Protein AF-A0A812BD93-F1 (afdb_monomer)

Structure (mmCIF, N/CA/C/O backbone):
data_AF-A0A812BD93-F1
#
_entry.id   AF-A0A812BD93-F1
#
loop_
_atom_site.group_PDB
_atom_site.id
_atom_site.type_symbol
_atom_site.label_atom_id
_atom_site.label_alt_id
_atom_site.label_comp_id
_atom_site.label_asym_id
_atom_site.label_entity_id
_atom_site.label_seq_id
_atom_site.pdbx_PDB_ins_code
_atom_site.Cartn_x
_atom_site.Cartn_y
_atom_site.Cartn_z
_atom_site.occupancy
_atom_site.B_iso_or_equiv
_atom_site.auth_seq_id
_atom_site.auth_comp_id
_atom_site.auth_asym_id
_atom_site.auth_atom_id
_atom_site.pdbx_PDB_model_num
ATOM 1 N N . MET A 1 1 ? -6.066 -7.609 -47.455 1.00 38.47 1 MET A N 1
ATOM 2 C CA . MET A 1 1 ? -5.981 -8.418 -46.221 1.00 38.47 1 MET A CA 1
ATOM 3 C C . MET A 1 1 ? -4.612 -8.134 -45.613 1.00 38.47 1 MET A C 1
ATOM 5 O O . MET A 1 1 ? -3.620 -8.549 -46.192 1.00 38.47 1 MET A O 1
ATOM 9 N N . PHE A 1 2 ? -4.525 -7.294 -44.577 1.00 41.81 2 PHE A N 1
ATOM 10 C CA . PHE A 1 2 ? -3.240 -6.903 -43.981 1.00 41.81 2 PHE A CA 1
ATOM 11 C C . PHE A 1 2 ? -2.874 -7.895 -42.876 1.00 41.81 2 PHE A C 1
ATOM 13 O O . PHE A 1 2 ? -3.517 -7.918 -41.830 1.00 41.81 2 PHE A O 1
ATOM 20 N N . TYR A 1 3 ? -1.854 -8.717 -43.116 1.00 47.25 3 TYR A N 1
ATOM 21 C CA . TYR A 1 3 ? -1.234 -9.543 -42.086 1.00 47.25 3 TYR A CA 1
ATOM 22 C C . TYR A 1 3 ? -0.299 -8.629 -41.281 1.00 47.25 3 TYR A C 1
ATOM 24 O O . TYR A 1 3 ? 0.765 -8.242 -41.762 1.00 47.25 3 TYR A O 1
ATOM 32 N N . LYS A 1 4 ? -0.715 -8.196 -40.086 1.00 57.09 4 LYS A N 1
ATOM 33 C CA . LYS A 1 4 ? 0.209 -7.548 -39.148 1.00 57.09 4 LYS A CA 1
ATOM 34 C C . LYS A 1 4 ? 1.082 -8.654 -38.561 1.00 57.09 4 LYS A C 1
ATOM 36 O O . LYS A 1 4 ? 0.574 -9.513 -37.848 1.00 57.09 4 LYS A O 1
ATOM 41 N N . ASN A 1 5 ? 2.376 -8.641 -38.872 1.00 51.09 5 ASN A N 1
ATOM 42 C CA . ASN A 1 5 ? 3.351 -9.467 -38.166 1.00 51.09 5 ASN A CA 1
ATOM 43 C C . ASN A 1 5 ? 3.377 -9.020 -36.700 1.00 51.09 5 ASN A C 1
ATOM 45 O O . ASN A 1 5 ? 3.979 -8.001 -36.369 1.00 51.09 5 ASN A O 1
ATOM 49 N N . LEU A 1 6 ? 2.693 -9.765 -35.833 1.00 55.78 6 LEU A N 1
ATOM 50 C CA . LEU A 1 6 ? 2.903 -9.700 -34.393 1.00 55.78 6 LEU A CA 1
ATOM 51 C C . LEU A 1 6 ? 4.309 -10.246 -34.134 1.00 55.78 6 LEU A C 1
ATOM 53 O O . LEU A 1 6 ? 4.543 -11.449 -34.225 1.00 55.78 6 LEU A O 1
ATOM 57 N N . GLN A 1 7 ? 5.269 -9.361 -33.871 1.00 59.41 7 GLN A N 1
ATOM 58 C CA . GLN A 1 7 ? 6.575 -9.789 -33.386 1.00 59.41 7 GLN A CA 1
ATOM 59 C C . GLN A 1 7 ? 6.456 -10.074 -31.894 1.00 59.41 7 GLN A C 1
ATOM 61 O O . GLN A 1 7 ? 6.363 -9.164 -31.075 1.00 59.41 7 GLN A O 1
ATOM 66 N N . HIS A 1 8 ? 6.414 -11.358 -31.553 1.00 63.16 8 HIS A N 1
ATOM 67 C CA . HIS A 1 8 ? 6.462 -11.798 -30.169 1.00 63.16 8 HIS A CA 1
ATOM 68 C C . HIS A 1 8 ? 7.917 -11.696 -29.721 1.00 63.16 8 HIS A C 1
ATOM 70 O O . HIS A 1 8 ? 8.788 -12.388 -30.250 1.00 63.16 8 HIS A O 1
ATOM 76 N N . TRP A 1 9 ? 8.191 -10.799 -28.781 1.00 67.12 9 TRP A N 1
ATOM 77 C CA . TRP A 1 9 ? 9.495 -10.752 -28.142 1.00 67.12 9 TRP A CA 1
ATOM 78 C C . TRP A 1 9 ? 9.597 -11.880 -27.111 1.00 67.12 9 TRP A C 1
ATOM 80 O O . TRP A 1 9 ? 8.699 -12.060 -26.289 1.00 67.12 9 TRP A O 1
ATOM 90 N N . PHE A 1 10 ? 10.702 -12.624 -27.152 1.00 68.75 10 PHE A N 1
ATOM 91 C CA . PHE A 1 10 ? 11.025 -13.672 -26.190 1.00 68.75 10 PHE A CA 1
ATOM 92 C C . PHE A 1 10 ? 12.328 -13.308 -25.480 1.00 68.75 10 PHE A C 1
ATOM 94 O O . PHE A 1 10 ? 13.376 -13.187 -26.113 1.00 68.75 10 PHE A O 1
ATOM 101 N N . GLY A 1 11 ? 12.262 -13.136 -24.163 1.00 79.31 11 GLY A N 1
ATOM 102 C CA . GLY A 1 11 ? 13.412 -12.815 -23.327 1.00 79.31 11 GLY A CA 1
ATOM 103 C C . GLY A 1 11 ? 12.994 -12.451 -21.904 1.00 79.31 11 GLY A C 1
ATOM 104 O O . GLY A 1 11 ? 11.835 -12.607 -21.523 1.00 79.31 11 GLY A O 1
ATOM 105 N N . SER A 1 12 ? 13.939 -11.937 -21.118 1.00 82.31 12 SER A N 1
ATOM 106 C CA . SER A 1 12 ? 13.678 -11.385 -19.785 1.00 82.31 12 SER A CA 1
ATOM 107 C C . SER A 1 12 ? 14.288 -9.995 -19.647 1.00 82.31 12 SER A C 1
ATOM 109 O O . SER A 1 12 ? 15.448 -9.799 -20.004 1.00 82.31 12 SER A O 1
ATOM 111 N N . PHE A 1 13 ? 13.534 -9.052 -19.087 1.00 84.69 13 PHE A N 1
ATOM 112 C CA . PHE A 1 13 ? 14.070 -7.764 -18.659 1.00 84.69 13 PHE A CA 1
ATOM 113 C C . PHE A 1 13 ? 14.471 -7.846 -17.188 1.00 84.69 13 PHE A C 1
ATOM 115 O O . PHE A 1 13 ? 13.730 -8.383 -16.365 1.00 84.69 13 PHE A O 1
ATOM 122 N N . GLN A 1 14 ? 15.642 -7.313 -16.857 1.00 89.62 14 GLN A N 1
ATOM 123 C CA . GLN A 1 14 ? 16.125 -7.220 -15.486 1.00 89.62 14 GLN A CA 1
ATOM 124 C C . GLN A 1 14 ? 16.705 -5.827 -15.267 1.00 89.62 14 GLN A C 1
ATOM 126 O O . GLN A 1 14 ? 17.553 -5.374 -16.031 1.00 89.62 14 GLN A O 1
ATOM 131 N N . ALA A 1 15 ? 16.236 -5.155 -14.225 1.00 90.81 15 ALA A N 1
ATOM 132 C CA . ALA A 1 15 ? 16.782 -3.897 -13.746 1.00 90.81 15 ALA A CA 1
ATOM 133 C C . ALA A 1 15 ? 16.761 -3.953 -12.222 1.00 90.81 15 ALA A C 1
ATOM 135 O O . ALA A 1 15 ? 15.731 -4.299 -11.648 1.00 90.81 15 ALA A O 1
ATOM 136 N N . PHE A 1 16 ? 17.875 -3.609 -11.576 1.00 88.81 16 PHE A N 1
ATOM 137 C CA . PHE A 1 16 ? 18.018 -3.644 -10.119 1.00 88.81 16 PHE A CA 1
ATOM 138 C C . PHE A 1 16 ? 18.572 -2.322 -9.593 1.00 88.81 16 PHE A C 1
ATOM 140 O O . PHE A 1 16 ? 19.246 -1.594 -10.323 1.00 88.81 16 PHE A O 1
ATOM 147 N N . GLY A 1 17 ? 18.295 -2.034 -8.321 1.00 81.50 17 GLY A N 1
ATOM 148 C CA . GLY A 1 17 ? 18.887 -0.908 -7.604 1.00 81.50 17 GLY A CA 1
ATOM 149 C C . GLY A 1 17 ? 20.349 -1.144 -7.225 1.00 81.50 17 GLY A C 1
ATOM 150 O O . GLY A 1 17 ? 20.844 -2.272 -7.271 1.00 81.50 17 GLY A O 1
ATOM 151 N N . GLY A 1 18 ? 21.048 -0.074 -6.837 1.00 82.56 18 GLY A N 1
ATOM 152 C CA . GLY A 1 18 ? 22.451 -0.145 -6.414 1.00 82.56 18 GLY A CA 1
ATOM 153 C C . GLY A 1 18 ? 22.642 -0.782 -5.031 1.00 82.56 18 GLY A C 1
ATOM 154 O O . GLY A 1 18 ? 21.870 -0.522 -4.118 1.00 82.56 18 GLY A O 1
ATOM 155 N N . THR A 1 19 ? 23.728 -1.531 -4.831 1.00 85.69 19 THR A N 1
ATOM 156 C CA . THR A 1 19 ? 24.004 -2.324 -3.610 1.00 85.69 19 THR A CA 1
ATOM 157 C C . THR A 1 19 ? 24.670 -1.541 -2.471 1.00 85.69 19 THR A C 1
ATOM 159 O O . THR A 1 19 ? 25.561 -2.053 -1.788 1.00 85.69 19 THR A O 1
ATOM 162 N N . GLY A 1 20 ? 24.297 -0.271 -2.296 1.00 79.25 20 GLY A N 1
ATOM 163 C CA . GLY A 1 20 ? 24.855 0.608 -1.263 1.00 79.25 20 GLY A CA 1
ATOM 164 C C . GLY A 1 20 ? 24.615 0.111 0.171 1.00 79.25 20 GLY A C 1
ATOM 165 O O . GLY A 1 20 ? 23.696 -0.664 0.430 1.00 79.25 20 GLY A O 1
ATOM 166 N N . LYS A 1 21 ? 25.449 0.569 1.117 1.00 79.44 21 LYS A N 1
ATOM 167 C CA . LYS A 1 21 ? 25.287 0.351 2.568 1.00 79.44 21 LYS A CA 1
ATOM 168 C C . LYS A 1 21 ? 25.227 1.704 3.297 1.00 79.44 21 LYS A C 1
ATOM 170 O O . LYS A 1 21 ? 25.934 2.619 2.880 1.00 79.44 21 LYS A O 1
ATOM 175 N N . PRO A 1 22 ? 24.442 1.853 4.384 1.00 75.62 22 PRO A N 1
ATOM 176 C CA . PRO A 1 22 ? 23.642 0.818 5.048 1.00 75.62 22 PRO A CA 1
ATOM 177 C C . PRO A 1 22 ? 22.357 0.438 4.301 1.00 75.62 22 PRO A C 1
ATOM 179 O O . PRO A 1 22 ? 21.825 -0.629 4.572 1.00 75.62 22 PRO A O 1
ATOM 182 N N . ASN A 1 23 ? 21.899 1.261 3.352 1.00 80.31 23 ASN A N 1
ATOM 183 C CA . ASN A 1 23 ? 20.715 0.981 2.546 1.00 80.31 23 ASN A CA 1
ATOM 184 C C . ASN A 1 23 ? 21.060 0.980 1.045 1.00 80.31 23 ASN A C 1
ATOM 186 O O . ASN A 1 23 ? 21.898 1.787 0.621 1.00 80.31 23 ASN A O 1
ATOM 190 N N . PRO A 1 24 ? 20.398 0.134 0.238 1.00 86.44 24 PRO A N 1
ATOM 191 C CA . PRO A 1 24 ? 20.578 0.116 -1.210 1.00 86.44 24 PRO A CA 1
ATOM 192 C C . PRO A 1 24 ? 20.077 1.413 -1.868 1.00 86.44 24 PRO A C 1
ATOM 194 O O . PRO A 1 24 ? 19.390 2.231 -1.254 1.00 86.44 24 PRO A O 1
ATOM 197 N N . GLY A 1 25 ? 20.419 1.622 -3.135 1.00 86.94 25 GLY A N 1
ATOM 198 C CA . GLY A 1 25 ? 19.760 2.615 -3.983 1.00 86.94 25 GLY A CA 1
ATOM 199 C C . GLY A 1 25 ? 18.344 2.175 -4.362 1.00 86.94 25 GLY A C 1
ATOM 200 O O . GLY A 1 25 ? 17.948 1.042 -4.097 1.00 86.94 25 GLY A O 1
ATOM 201 N N . GLY A 1 26 ? 17.578 3.075 -4.978 1.00 87.56 26 GLY A N 1
ATOM 202 C CA . GLY A 1 26 ? 16.215 2.800 -5.427 1.00 87.56 26 GLY A CA 1
ATOM 203 C C . GLY A 1 26 ? 16.159 1.603 -6.369 1.00 87.56 26 GLY A C 1
ATOM 204 O O . GLY A 1 26 ? 17.077 1.391 -7.162 1.00 87.56 26 GLY A O 1
ATOM 205 N N . ALA A 1 27 ? 15.084 0.827 -6.269 1.00 93.44 27 ALA A N 1
ATOM 206 C CA . ALA A 1 27 ? 14.886 -0.388 -7.043 1.00 93.44 27 ALA A CA 1
ATOM 207 C C . ALA A 1 27 ? 14.883 -0.112 -8.556 1.00 93.44 27 ALA A C 1
ATOM 209 O O . ALA A 1 27 ? 14.440 0.945 -9.029 1.00 93.44 27 ALA A O 1
ATOM 210 N N . GLY A 1 28 ? 15.359 -1.087 -9.330 1.00 94.00 28 GLY A N 1
ATOM 211 C CA . GLY A 1 28 ? 15.385 -0.977 -10.780 1.00 94.00 28 GLY A CA 1
ATOM 212 C C . GLY A 1 28 ? 13.967 -0.960 -11.333 1.00 94.00 28 GLY A C 1
ATOM 213 O O . GLY A 1 28 ? 13.081 -1.638 -10.815 1.00 94.00 28 GLY A O 1
ATOM 214 N N . THR A 1 29 ? 13.743 -0.136 -12.356 1.00 93.81 29 THR A N 1
ATOM 215 C CA . THR A 1 29 ? 12.406 0.120 -12.895 1.00 93.81 29 THR A CA 1
ATOM 216 C C . THR A 1 29 ? 12.378 -0.131 -14.398 1.00 93.81 29 THR A C 1
ATOM 218 O O . THR A 1 29 ? 13.237 0.364 -15.125 1.00 93.81 29 THR A O 1
ATOM 221 N N . ILE A 1 30 ? 11.385 -0.884 -14.867 1.00 93.50 30 ILE A N 1
ATOM 222 C CA . ILE A 1 30 ? 11.131 -1.145 -16.288 1.00 93.50 30 ILE A CA 1
ATOM 223 C C . ILE A 1 30 ? 9.699 -0.718 -16.595 1.00 93.50 30 ILE A C 1
ATOM 225 O O . ILE A 1 30 ? 8.767 -1.098 -15.890 1.00 93.50 30 ILE A O 1
ATOM 229 N N . TYR A 1 31 ? 9.524 0.058 -17.660 1.00 91.56 31 TYR A N 1
ATOM 230 C CA . TYR A 1 31 ? 8.213 0.424 -18.184 1.00 91.56 31 TYR A CA 1
ATOM 231 C C . TYR A 1 31 ? 8.007 -0.246 -19.539 1.00 91.56 31 TYR A C 1
ATOM 233 O O . TYR A 1 31 ? 8.799 -0.049 -20.459 1.00 91.56 31 TYR A O 1
ATOM 241 N N . LEU A 1 32 ? 6.944 -1.038 -19.643 1.00 90.00 32 LEU A N 1
ATOM 242 C CA . LEU A 1 32 ? 6.514 -1.694 -20.869 1.00 90.00 32 LEU A CA 1
ATOM 243 C C . LEU A 1 32 ? 5.199 -1.070 -21.318 1.00 90.00 32 LEU A C 1
ATOM 245 O O . LEU A 1 32 ? 4.290 -0.859 -20.511 1.00 90.00 32 LEU A O 1
ATOM 249 N N . LYS A 1 33 ? 5.099 -0.800 -22.614 1.00 87.88 33 LYS A N 1
ATOM 250 C CA . LYS A 1 33 ? 3.899 -0.275 -23.249 1.00 87.88 33 LYS A CA 1
ATOM 251 C C . LYS A 1 33 ? 3.730 -0.939 -24.605 1.00 87.88 33 LYS A C 1
ATOM 253 O O . LYS A 1 33 ? 4.685 -1.015 -25.372 1.00 87.88 33 LYS A O 1
ATOM 258 N N . ASP A 1 34 ? 2.516 -1.392 -24.880 1.00 83.69 34 ASP A N 1
ATOM 259 C CA . ASP A 1 34 ? 2.127 -1.801 -26.224 1.00 83.69 34 ASP A CA 1
ATOM 260 C C . ASP A 1 34 ? 1.881 -0.561 -27.105 1.00 83.69 34 ASP A C 1
ATOM 262 O O . ASP A 1 34 ? 1.142 0.355 -26.728 1.00 83.69 34 ASP A O 1
ATOM 266 N N . ASP A 1 35 ? 2.526 -0.521 -28.271 1.00 80.12 35 ASP A N 1
ATOM 267 C CA . ASP A 1 35 ? 2.389 0.555 -29.260 1.00 80.12 35 ASP A CA 1
ATOM 268 C C . ASP A 1 35 ? 1.311 0.251 -30.319 1.00 80.12 35 ASP A C 1
ATOM 270 O O . ASP A 1 35 ? 1.092 1.040 -31.246 1.00 80.12 35 ASP A O 1
ATOM 274 N N . ILE A 1 36 ? 0.600 -0.878 -30.208 1.00 79.44 36 ILE A N 1
ATOM 275 C CA . ILE A 1 36 ? -0.523 -1.199 -31.087 1.00 79.44 36 ILE A CA 1
ATOM 276 C C . ILE A 1 36 ? -1.688 -0.232 -30.807 1.00 79.44 36 ILE A C 1
ATOM 278 O O . ILE A 1 36 ? -2.189 -0.154 -29.681 1.00 79.44 36 ILE A O 1
ATOM 282 N N . PRO A 1 37 ? -2.203 0.46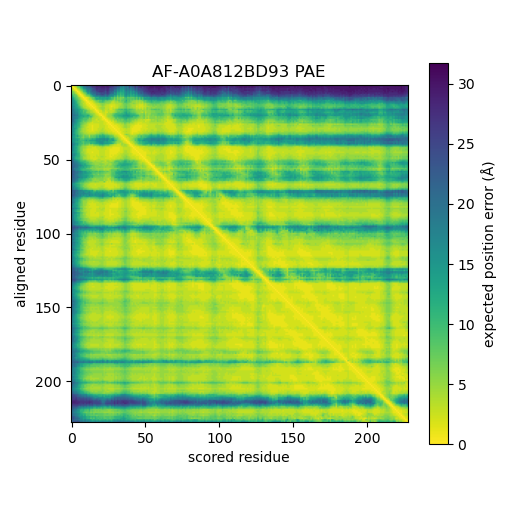8 -31.839 1.00 73.81 37 PRO A N 1
ATOM 283 C CA . PRO A 1 37 ? -3.370 1.327 -31.685 1.00 73.81 37 PRO A CA 1
ATOM 284 C C . PRO A 1 37 ? -4.547 0.571 -31.056 1.00 73.81 37 PRO A C 1
ATOM 286 O O . PRO A 1 37 ? -4.903 -0.513 -31.515 1.00 73.81 37 PRO A O 1
ATOM 289 N N . HIS A 1 38 ? -5.164 1.177 -30.038 1.00 71.94 38 HIS A N 1
ATOM 290 C CA . HIS A 1 38 ? -6.310 0.657 -29.272 1.00 71.94 38 HIS A CA 1
ATOM 291 C C . HIS A 1 38 ? -6.029 -0.496 -28.294 1.00 71.94 38 HIS A C 1
ATOM 293 O O . HIS A 1 38 ? -6.948 -0.875 -27.570 1.00 71.94 38 HIS A O 1
ATOM 299 N N . ILE A 1 39 ? -4.792 -0.991 -28.188 1.00 70.69 39 ILE A N 1
ATOM 300 C CA . ILE A 1 39 ? -4.389 -1.898 -27.107 1.00 70.69 39 ILE A CA 1
ATOM 301 C C . ILE A 1 39 ? -3.719 -1.059 -26.022 1.00 70.69 39 ILE A C 1
ATOM 303 O O . ILE A 1 39 ? -2.631 -0.522 -26.207 1.00 70.69 39 ILE A O 1
ATOM 307 N N . LYS A 1 40 ? -4.399 -0.901 -24.884 1.00 70.38 40 LYS A N 1
ATOM 308 C CA . LYS A 1 40 ? -3.789 -0.339 -23.677 1.00 70.38 40 LYS A CA 1
ATOM 309 C C . LYS A 1 40 ? -3.294 -1.513 -22.848 1.00 70.38 40 LYS A C 1
ATOM 311 O O . LYS A 1 40 ? -4.100 -2.250 -22.297 1.00 70.38 40 LYS A O 1
ATOM 316 N N . ASN A 1 41 ? -1.987 -1.728 -22.895 1.00 82.94 41 ASN A N 1
ATOM 317 C CA . ASN A 1 41 ? -1.300 -2.676 -22.037 1.00 82.94 41 ASN A CA 1
ATOM 318 C C . ASN A 1 41 ? -0.007 -2.017 -21.557 1.00 82.94 41 ASN A C 1
ATOM 320 O O . ASN A 1 41 ? 0.990 -1.961 -22.282 1.00 82.94 41 ASN A O 1
ATOM 324 N N . THR A 1 42 ? -0.062 -1.429 -20.368 1.00 88.62 42 THR A N 1
ATOM 325 C CA . THR A 1 42 ? 1.061 -0.772 -19.711 1.00 88.62 42 THR A CA 1
ATOM 326 C C . THR A 1 42 ? 1.435 -1.525 -18.446 1.00 88.62 42 THR A C 1
ATOM 328 O O . THR A 1 42 ? 0.634 -1.704 -17.531 1.00 88.62 42 THR A O 1
ATOM 331 N N . THR A 1 43 ? 2.692 -1.952 -18.376 1.00 90.88 43 THR A N 1
ATOM 332 C CA . THR A 1 43 ? 3.236 -2.646 -17.210 1.00 90.88 43 THR A CA 1
ATOM 333 C C . THR A 1 43 ? 4.397 -1.850 -16.635 1.00 90.88 43 THR A C 1
ATOM 335 O O . THR A 1 43 ? 5.328 -1.485 -17.352 1.00 90.88 43 THR A O 1
ATOM 338 N N . LEU A 1 44 ? 4.352 -1.585 -15.335 1.00 92.38 44 LEU A N 1
ATOM 339 C CA . LEU A 1 44 ? 5.469 -1.050 -14.567 1.00 92.38 44 LEU A CA 1
ATOM 340 C C . LEU A 1 44 ? 6.057 -2.177 -13.721 1.00 92.38 44 LEU A C 1
ATOM 342 O O . LEU A 1 44 ? 5.326 -2.822 -12.977 1.00 92.38 44 LEU A O 1
ATOM 346 N N . ILE A 1 45 ? 7.362 -2.415 -13.814 1.00 94.25 45 ILE A N 1
ATOM 347 C CA . ILE A 1 45 ? 8.068 -3.409 -13.000 1.00 94.25 45 ILE A CA 1
ATOM 348 C C . ILE A 1 45 ? 9.076 -2.692 -12.123 1.00 94.25 45 ILE A C 1
ATOM 350 O O . ILE A 1 45 ? 9.915 -1.960 -12.641 1.00 94.25 45 ILE A O 1
ATOM 354 N N . ILE A 1 46 ? 8.994 -2.922 -10.815 1.00 95.19 46 ILE A N 1
ATOM 355 C CA . ILE A 1 46 ? 9.894 -2.371 -9.808 1.00 95.19 46 ILE A CA 1
ATOM 356 C C . ILE A 1 46 ? 10.487 -3.533 -9.020 1.00 95.19 46 ILE A C 1
ATOM 358 O O . ILE A 1 46 ? 9.773 -4.261 -8.326 1.00 95.19 46 ILE A O 1
ATOM 362 N N . ASP A 1 47 ? 11.801 -3.701 -9.134 1.00 94.81 47 ASP A N 1
ATOM 363 C CA . ASP A 1 47 ? 12.501 -4.860 -8.603 1.00 94.81 47 ASP A CA 1
ATOM 364 C C . ASP A 1 47 ? 13.800 -4.471 -7.898 1.00 94.81 47 ASP A C 1
ATOM 366 O O . ASP A 1 47 ? 14.675 -3.804 -8.461 1.00 94.81 47 ASP A O 1
ATOM 370 N N . ASN A 1 48 ? 13.923 -4.884 -6.638 1.00 93.69 48 ASN A N 1
ATOM 371 C CA . ASN A 1 48 ? 15.067 -4.524 -5.809 1.00 93.69 48 ASN A CA 1
ATOM 372 C C . ASN A 1 48 ? 16.063 -5.667 -5.592 1.00 93.69 48 ASN A C 1
ATOM 374 O O . ASN A 1 48 ? 16.995 -5.526 -4.808 1.00 93.69 48 ASN A O 1
ATOM 378 N N . ASN A 1 49 ? 15.912 -6.799 -6.282 1.00 93.81 49 ASN A N 1
ATOM 379 C CA . ASN A 1 49 ? 16.819 -7.943 -6.184 1.00 93.81 49 ASN A 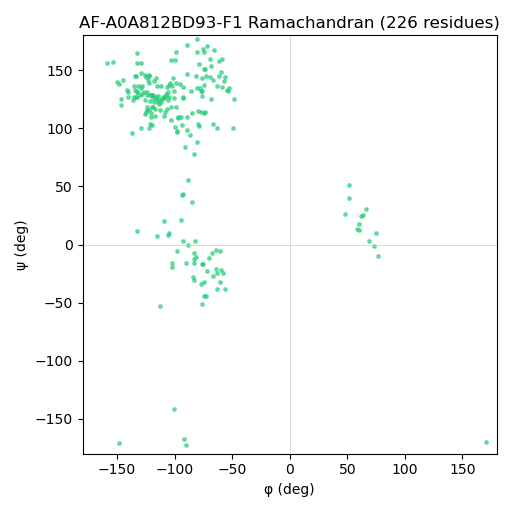CA 1
ATOM 380 C C . ASN A 1 49 ? 17.083 -8.425 -4.741 1.00 93.81 49 ASN A C 1
ATOM 382 O O . ASN A 1 49 ? 18.210 -8.766 -4.387 1.00 93.81 49 ASN A O 1
ATOM 386 N N . ASN A 1 50 ? 16.047 -8.433 -3.899 1.00 92.56 50 ASN A N 1
ATOM 387 C CA . ASN A 1 50 ? 16.100 -8.826 -2.489 1.00 92.56 50 ASN A CA 1
ATOM 388 C C . ASN A 1 50 ? 17.026 -7.952 -1.628 1.00 92.56 50 ASN A C 1
ATOM 390 O O . ASN A 1 50 ? 17.498 -8.397 -0.581 1.00 92.56 50 ASN A O 1
ATOM 394 N N . GLN A 1 51 ? 17.277 -6.711 -2.042 1.00 89.81 51 GLN A N 1
ATOM 395 C CA . GLN A 1 51 ? 18.053 -5.758 -1.258 1.00 89.81 51 GLN A CA 1
ATOM 396 C C . GLN A 1 51 ? 17.162 -5.136 -0.177 1.00 89.81 51 GLN A C 1
ATOM 398 O O . GLN A 1 51 ? 16.509 -4.119 -0.390 1.00 89.81 51 GLN A O 1
ATOM 403 N N . ALA A 1 52 ? 17.112 -5.792 0.981 1.00 84.50 52 ALA A N 1
ATOM 404 C CA . ALA A 1 52 ? 16.303 -5.370 2.118 1.00 84.50 52 ALA A CA 1
ATOM 405 C C . ALA A 1 52 ? 16.698 -3.987 2.647 1.00 84.50 52 ALA A C 1
ATOM 407 O O . ALA A 1 52 ? 17.881 -3.649 2.728 1.00 84.50 52 ALA A O 1
ATOM 408 N N . LEU A 1 53 ? 15.701 -3.239 3.106 1.00 83.50 53 LEU A N 1
ATOM 409 C CA . LEU A 1 53 ? 15.896 -2.104 3.996 1.00 83.50 53 LEU A CA 1
ATOM 410 C C . LEU A 1 53 ? 15.848 -2.563 5.453 1.00 83.50 53 LEU A C 1
ATOM 412 O O . LEU A 1 53 ? 15.077 -3.445 5.820 1.00 83.50 53 LEU A O 1
ATOM 416 N N . THR A 1 54 ? 16.627 -1.906 6.311 1.00 77.75 54 THR A N 1
ATOM 417 C CA . THR A 1 54 ? 16.558 -2.124 7.766 1.00 77.75 54 THR A CA 1
ATOM 418 C C . THR A 1 54 ? 15.218 -1.652 8.344 1.00 77.75 54 THR A C 1
ATOM 420 O O . THR A 1 54 ? 14.776 -2.149 9.376 1.00 77.75 54 THR A O 1
ATOM 423 N N . ASN A 1 55 ? 14.572 -0.674 7.700 1.00 78.81 55 ASN A N 1
ATOM 424 C CA . ASN A 1 55 ? 13.281 -0.135 8.112 1.00 78.81 55 ASN A CA 1
ATOM 425 C C . ASN A 1 55 ? 12.340 -0.030 6.907 1.00 78.81 55 ASN A C 1
ATOM 427 O O . ASN A 1 55 ? 12.671 0.615 5.914 1.00 78.81 55 ASN A O 1
ATOM 431 N N . ASN A 1 56 ? 11.149 -0.617 7.037 1.00 81.56 56 ASN A N 1
ATOM 432 C CA . ASN A 1 56 ? 10.122 -0.599 5.999 1.00 81.56 56 ASN A CA 1
ATOM 433 C C . ASN A 1 56 ? 9.284 0.688 5.981 1.00 81.56 56 ASN A C 1
ATOM 435 O O . ASN A 1 56 ? 8.339 0.786 5.201 1.00 81.56 56 ASN A O 1
ATOM 439 N N . LEU A 1 57 ? 9.600 1.660 6.839 1.00 85.31 57 LEU A N 1
ATOM 440 C CA . LEU A 1 57 ? 8.945 2.960 6.912 1.00 85.31 57 LEU A CA 1
ATOM 441 C C . LEU A 1 57 ? 9.778 4.050 6.234 1.00 85.31 57 LEU A C 1
ATOM 443 O O . LEU A 1 57 ? 11.000 4.127 6.357 1.00 85.31 57 LEU A O 1
ATOM 447 N N . LEU A 1 58 ? 9.068 4.961 5.584 1.00 82.94 58 LEU A N 1
ATOM 448 C CA . LEU A 1 58 ? 9.597 6.164 4.962 1.00 82.94 58 LEU A CA 1
ATOM 449 C C . LEU A 1 58 ? 9.557 7.297 5.991 1.00 82.94 58 LEU A C 1
ATOM 451 O O . LEU A 1 58 ? 8.608 8.073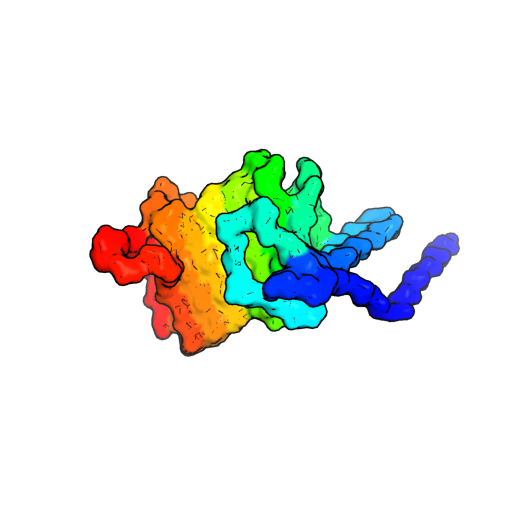 6.044 1.00 82.94 58 LEU A O 1
ATOM 455 N N . MET A 1 59 ? 10.582 7.363 6.840 1.00 76.62 59 MET A N 1
ATOM 456 C CA . MET A 1 59 ? 10.649 8.358 7.921 1.00 76.62 59 MET A CA 1
ATOM 457 C C . MET A 1 59 ? 11.042 9.753 7.426 1.00 76.62 59 MET A C 1
ATOM 459 O O . MET A 1 59 ? 10.602 10.757 7.978 1.00 76.62 59 MET A O 1
ATOM 463 N N . ASN A 1 6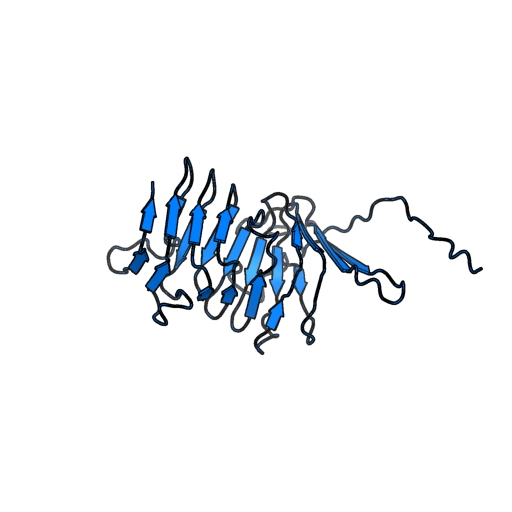0 ? 11.898 9.828 6.403 1.00 77.50 60 ASN A N 1
ATOM 464 C CA . ASN A 1 60 ? 12.375 11.092 5.860 1.00 77.50 60 ASN A CA 1
ATOM 465 C C . ASN A 1 60 ? 12.606 10.987 4.348 1.00 77.50 60 ASN A C 1
ATOM 467 O O . ASN A 1 60 ? 13.438 10.210 3.882 1.00 77.50 60 ASN A O 1
ATOM 471 N N . TYR A 1 61 ? 11.887 11.813 3.591 1.00 75.69 61 TYR A N 1
ATOM 472 C CA . TYR A 1 61 ? 11.977 11.885 2.135 1.00 75.69 61 TYR A CA 1
ATOM 473 C C . TYR A 1 61 ? 13.383 12.262 1.640 1.00 75.69 61 TYR A C 1
ATOM 475 O O . TYR A 1 61 ? 13.795 11.786 0.586 1.00 75.69 61 TYR A O 1
ATOM 483 N N . SER A 1 62 ? 14.146 13.070 2.391 1.00 71.06 62 SER A N 1
ATOM 484 C CA . SER A 1 62 ? 15.476 13.528 1.960 1.00 71.06 62 SER A CA 1
ATOM 485 C C . SER A 1 62 ? 16.575 12.470 2.087 1.00 71.06 62 SER A C 1
ATOM 487 O O . SER A 1 62 ? 17.628 12.611 1.471 1.00 71.06 62 SER A O 1
ATOM 489 N N . THR A 1 63 ? 16.340 11.401 2.852 1.00 71.94 63 THR A N 1
ATOM 490 C CA . THR A 1 63 ? 17.307 10.310 3.071 1.00 71.94 63 THR A CA 1
ATOM 491 C C . THR A 1 63 ? 16.831 8.968 2.513 1.00 71.94 63 THR A C 1
ATOM 493 O O . THR A 1 63 ? 17.475 7.937 2.705 1.00 71.94 63 THR A O 1
ATOM 496 N N . ALA A 1 64 ? 15.716 8.967 1.785 1.00 82.19 64 ALA A N 1
ATOM 497 C CA . ALA A 1 64 ? 15.055 7.778 1.268 1.00 82.19 64 ALA A CA 1
ATOM 498 C C . ALA A 1 64 ? 15.586 7.353 -0.111 1.00 82.19 64 ALA A C 1
ATOM 500 O O . ALA A 1 64 ? 14.838 7.178 -1.075 1.00 82.19 64 ALA A O 1
ATOM 501 N N . SER A 1 65 ? 16.903 7.149 -0.191 1.00 79.75 65 SER A N 1
ATOM 502 C CA . SER A 1 65 ? 17.603 6.766 -1.425 1.00 79.75 65 SER A CA 1
ATOM 503 C C . SER A 1 65 ? 17.193 5.400 -1.976 1.00 79.75 65 SER A C 1
ATOM 505 O O . SER A 1 65 ? 17.410 5.149 -3.154 1.00 79.75 65 SER A O 1
ATOM 507 N N . SER A 1 66 ? 16.618 4.530 -1.144 1.00 86.06 66 SER A N 1
ATOM 508 C CA . SER A 1 66 ? 16.225 3.152 -1.483 1.00 86.06 66 SER A CA 1
ATOM 509 C C . SER A 1 66 ? 14.816 3.016 -2.058 1.00 86.06 66 SER A C 1
ATOM 511 O O . SER A 1 66 ? 14.379 1.910 -2.365 1.00 86.06 66 SER A O 1
ATOM 513 N N . HIS A 1 67 ? 14.087 4.126 -2.180 1.00 91.62 67 HIS A N 1
ATOM 514 C CA . HIS A 1 67 ? 12.728 4.134 -2.708 1.00 91.62 67 HIS A CA 1
ATOM 515 C C . HIS A 1 67 ? 12.752 4.459 -4.203 1.00 91.62 67 HIS A C 1
ATOM 517 O O . HIS A 1 67 ? 13.468 5.359 -4.647 1.00 91.62 67 HIS A O 1
ATOM 523 N N . SER A 1 68 ? 11.944 3.746 -4.982 1.00 92.62 68 SER A N 1
ATOM 524 C CA . SER A 1 68 ? 11.657 4.089 -6.373 1.00 92.62 68 SER A CA 1
ATOM 525 C C . SER A 1 68 ? 10.520 5.101 -6.402 1.00 92.62 68 SER A C 1
ATOM 527 O O . SER A 1 68 ? 9.387 4.798 -6.021 1.00 92.62 68 SER A O 1
ATOM 529 N N . TRP A 1 69 ? 10.844 6.320 -6.828 1.00 90.69 69 TRP A N 1
ATOM 530 C CA . TRP A 1 69 ? 9.938 7.462 -6.791 1.00 90.69 69 TRP A CA 1
ATOM 531 C C . TRP A 1 69 ? 9.171 7.628 -8.097 1.00 90.69 69 TRP A C 1
ATOM 533 O O . TRP A 1 69 ? 9.761 7.765 -9.168 1.00 90.69 69 TRP A O 1
ATOM 543 N N . LEU A 1 70 ? 7.849 7.714 -8.001 1.00 88.69 70 LEU A N 1
ATOM 544 C CA . LEU A 1 70 ? 7.012 8.184 -9.093 1.00 88.69 70 LEU A CA 1
ATOM 545 C C . LEU A 1 70 ? 7.049 9.715 -9.16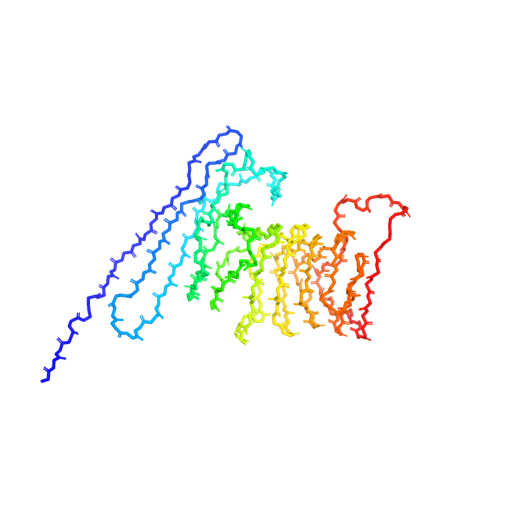0 1.00 88.69 70 LEU A C 1
ATOM 547 O O . LEU A 1 70 ? 6.564 10.386 -8.251 1.00 88.69 70 LEU A O 1
ATOM 551 N N . LEU A 1 71 ? 7.607 10.246 -10.252 1.00 85.75 71 LEU A N 1
ATOM 552 C CA . LEU A 1 71 ? 7.842 11.680 -10.482 1.00 85.75 71 LEU A CA 1
ATOM 553 C C . LEU A 1 71 ? 6.857 12.336 -11.474 1.00 85.75 71 LEU A C 1
ATOM 555 O O . LEU A 1 71 ? 7.089 13.461 -11.909 1.00 85.75 71 LEU A O 1
ATOM 559 N N . SER A 1 72 ? 5.787 11.650 -11.883 1.00 76.69 72 SER A N 1
ATOM 560 C CA . SER A 1 72 ? 4.900 12.151 -12.945 1.00 76.69 72 SER A CA 1
ATOM 561 C C . SER A 1 72 ? 3.940 13.234 -12.445 1.00 76.69 72 SER A C 1
ATOM 563 O O . SER A 1 72 ? 3.300 13.054 -11.416 1.00 76.69 72 SER A O 1
ATOM 565 N N . ASN A 1 73 ? 3.798 14.329 -13.200 1.00 65.00 73 ASN A N 1
ATOM 566 C CA . ASN A 1 73 ? 2.790 15.368 -12.942 1.00 65.00 73 ASN A CA 1
ATOM 567 C C . ASN A 1 73 ? 1.405 15.023 -13.514 1.00 65.00 73 ASN A C 1
ATOM 569 O O . ASN A 1 73 ? 0.413 15.646 -13.128 1.00 65.00 73 ASN A O 1
ATOM 573 N N . ASP A 1 74 ? 1.334 14.050 -14.423 1.00 71.94 74 ASP A N 1
ATOM 574 C CA . ASP A 1 74 ? 0.070 13.505 -14.913 1.00 71.94 74 ASP A CA 1
ATOM 575 C C . ASP A 1 74 ? -0.488 12.495 -13.913 1.00 71.94 74 ASP A C 1
ATOM 577 O O . ASP A 1 74 ? 0.227 12.035 -13.034 1.00 71.94 74 ASP A O 1
ATOM 581 N N . THR A 1 75 ? -1.760 12.120 -14.039 1.00 67.94 75 THR A N 1
ATOM 582 C CA . THR A 1 75 ? -2.336 10.995 -13.284 1.00 67.94 75 THR A CA 1
ATOM 583 C C . THR A 1 75 ? -2.069 9.706 -14.064 1.00 67.94 75 THR A C 1
ATOM 585 O O . THR A 1 75 ? -2.822 9.401 -14.994 1.00 67.94 75 THR A O 1
ATOM 588 N N . PRO A 1 76 ? -0.981 8.965 -13.777 1.00 72.31 76 PRO A N 1
ATOM 589 C CA . PRO A 1 76 ? -0.642 7.795 -14.559 1.00 72.31 76 PRO A CA 1
ATOM 590 C C . PRO A 1 76 ? -1.652 6.676 -14.316 1.00 72.31 76 PRO A C 1
ATOM 592 O O . PRO A 1 76 ? -2.154 6.473 -13.206 1.00 72.31 76 PRO A O 1
ATOM 595 N N . TYR A 1 77 ? -1.916 5.940 -15.388 1.00 80.50 77 TYR A N 1
ATOM 596 C CA . TYR A 1 77 ? -2.688 4.712 -15.372 1.00 80.50 77 TYR A CA 1
ATOM 597 C C . TYR A 1 77 ? -1.801 3.570 -15.861 1.00 80.50 77 TYR A C 1
ATOM 599 O O . TYR A 1 77 ? -1.229 3.655 -16.955 1.00 80.50 77 TYR A O 1
ATOM 607 N N . TRP A 1 78 ? -1.712 2.516 -15.054 1.00 85.38 78 TRP A N 1
ATOM 608 C CA . TRP A 1 78 ? -1.075 1.262 -15.436 1.00 85.38 78 TRP A CA 1
ATOM 609 C C . TRP A 1 78 ? -2.078 0.121 -15.451 1.00 85.38 78 TRP A C 1
ATOM 611 O O . TRP A 1 78 ? -2.937 0.039 -14.577 1.00 85.38 78 TRP A O 1
ATOM 621 N N . ASP A 1 79 ? -1.937 -0.793 -16.401 1.00 86.44 79 ASP A N 1
ATOM 622 C CA . ASP A 1 79 ? -2.678 -2.049 -16.348 1.00 86.44 79 ASP A CA 1
ATOM 623 C C . ASP A 1 79 ? -2.092 -2.943 -15.244 1.00 86.44 79 ASP A C 1
ATOM 625 O O . ASP A 1 79 ? -2.812 -3.484 -14.408 1.00 86.44 79 ASP A O 1
ATOM 629 N N . ILE A 1 80 ? -0.763 -3.043 -15.161 1.00 87.19 80 ILE A N 1
ATOM 630 C CA . ILE A 1 80 ? -0.102 -3.873 -14.149 1.00 87.19 80 ILE A CA 1
ATOM 631 C C . ILE A 1 80 ? 1.059 -3.117 -13.502 1.00 87.19 80 ILE A C 1
ATOM 633 O O . ILE A 1 80 ? 1.910 -2.552 -14.188 1.00 87.19 80 ILE A O 1
ATOM 637 N N . ILE A 1 81 ? 1.133 -3.144 -12.171 1.00 90.81 81 ILE A N 1
ATOM 638 C CA . ILE A 1 81 ? 2.308 -2.698 -11.414 1.00 90.81 81 ILE A CA 1
ATOM 639 C C . ILE A 1 81 ? 2.882 -3.885 -10.640 1.00 90.81 81 ILE A C 1
ATOM 641 O O . ILE A 1 81 ? 2.237 -4.415 -9.737 1.00 90.81 81 ILE A O 1
ATOM 645 N N . HIS A 1 82 ? 4.112 -4.280 -10.962 1.00 93.75 82 HIS A N 1
ATOM 646 C CA . HIS A 1 82 ? 4.887 -5.239 -10.186 1.00 93.75 82 HIS A CA 1
ATOM 647 C C . HIS A 1 82 ? 5.759 -4.504 -9.171 1.00 93.75 82 HIS A C 1
ATOM 649 O O . HIS A 1 82 ? 6.552 -3.642 -9.548 1.00 93.75 82 HIS A O 1
ATOM 655 N N . VAL A 1 83 ? 5.647 -4.877 -7.899 1.00 94.81 83 VAL A N 1
ATOM 656 C CA . VAL A 1 83 ? 6.540 -4.410 -6.831 1.00 94.81 83 VAL A CA 1
ATOM 657 C C . VAL A 1 83 ? 7.033 -5.638 -6.076 1.00 94.81 83 VAL A C 1
ATOM 659 O O . VAL A 1 83 ? 6.304 -6.215 -5.269 1.00 94.81 83 VAL A O 1
ATOM 662 N N . THR A 1 84 ? 8.247 -6.087 -6.379 1.00 94.69 84 THR A N 1
ATOM 663 C CA . THR A 1 84 ? 8.752 -7.409 -5.967 1.00 94.69 84 THR A CA 1
ATOM 664 C C . THR A 1 84 ? 10.149 -7.339 -5.367 1.00 94.69 84 THR A C 1
ATOM 666 O O . THR A 1 84 ? 10.865 -6.347 -5.521 1.00 94.69 84 THR A O 1
ATOM 669 N N . ARG A 1 85 ? 10.556 -8.420 -4.695 1.00 93.94 85 ARG A N 1
ATOM 670 C CA . ARG A 1 85 ? 11.912 -8.641 -4.184 1.00 93.94 85 ARG A CA 1
ATOM 671 C C . ARG A 1 85 ? 12.444 -7.478 -3.346 1.00 93.94 85 ARG A C 1
ATOM 673 O O . ARG A 1 85 ? 13.552 -6.999 -3.580 1.00 93.94 85 ARG A O 1
ATOM 680 N N . GLN A 1 86 ? 11.655 -7.055 -2.361 1.00 93.19 86 GLN A N 1
ATOM 681 C CA . GLN A 1 86 ? 11.935 -5.974 -1.405 1.00 93.19 86 GLN A CA 1
ATOM 682 C C . GLN A 1 86 ? 12.015 -4.580 -2.037 1.00 93.19 86 GLN A C 1
ATOM 684 O O . GLN A 1 86 ? 12.765 -3.713 -1.589 1.00 93.19 86 GLN A O 1
ATOM 689 N N . ALA A 1 87 ? 11.264 -4.361 -3.117 1.00 94.25 87 ALA A N 1
ATOM 690 C CA . ALA A 1 87 ? 11.109 -3.044 -3.713 1.00 94.25 87 ALA A CA 1
ATOM 691 C C . ALA A 1 87 ? 10.198 -2.134 -2.888 1.00 94.25 87 ALA A C 1
ATOM 693 O O . ALA A 1 87 ? 9.122 -2.534 -2.447 1.00 94.25 87 ALA A O 1
ATOM 694 N N . HIS A 1 88 ? 10.622 -0.879 -2.759 1.00 94.25 88 HIS A N 1
ATOM 695 C CA . HIS A 1 88 ? 9.848 0.191 -2.148 1.00 94.25 88 HIS A CA 1
ATOM 696 C C . HIS A 1 88 ? 9.385 1.152 -3.233 1.00 94.25 88 HIS A C 1
ATOM 698 O O . HIS A 1 88 ? 10.201 1.824 -3.862 1.00 94.25 88 HIS A O 1
ATOM 704 N N . PHE A 1 89 ? 8.076 1.221 -3.446 1.00 93.75 89 PHE A N 1
ATOM 705 C CA . PHE A 1 89 ? 7.455 2.113 -4.413 1.00 93.75 89 PHE A CA 1
ATOM 706 C C . PHE A 1 89 ? 6.772 3.274 -3.694 1.00 93.75 89 PHE A C 1
ATOM 708 O O . PHE A 1 89 ? 5.930 3.062 -2.821 1.00 93.75 89 PHE A O 1
ATOM 715 N N . ALA A 1 90 ? 7.134 4.503 -4.053 1.00 92.88 90 ALA A N 1
ATOM 716 C CA . ALA A 1 90 ? 6.616 5.704 -3.413 1.00 92.88 90 ALA A CA 1
ATOM 717 C C . ALA A 1 90 ? 6.218 6.762 -4.441 1.00 92.88 90 ALA A C 1
ATOM 719 O O . ALA A 1 90 ? 6.880 6.947 -5.462 1.00 92.88 90 ALA A O 1
ATOM 720 N N . ILE A 1 91 ? 5.155 7.507 -4.149 1.00 88.50 91 ILE A N 1
ATOM 721 C CA . ILE A 1 91 ? 4.780 8.691 -4.926 1.00 88.50 91 ILE A CA 1
ATOM 722 C C . ILE A 1 91 ? 5.560 9.887 -4.369 1.00 88.50 91 ILE A C 1
ATOM 724 O O . ILE A 1 91 ? 5.629 10.089 -3.154 1.00 88.50 91 ILE A O 1
ATOM 728 N N . HIS A 1 92 ? 6.176 10.679 -5.247 1.00 88.44 92 HIS A N 1
ATOM 729 C CA . HIS A 1 92 ? 7.047 11.771 -4.823 1.00 88.44 92 HIS A CA 1
ATOM 730 C C . HIS A 1 92 ? 6.283 12.852 -4.030 1.00 88.44 92 HIS A C 1
ATOM 732 O O . HIS A 1 92 ? 5.198 13.261 -4.448 1.00 88.44 92 HIS A O 1
ATOM 738 N N . PRO A 1 93 ? 6.834 13.373 -2.914 1.00 84.75 93 PRO A N 1
ATOM 739 C CA . PRO A 1 93 ? 6.132 14.307 -2.025 1.00 84.75 93 PRO A CA 1
ATOM 740 C C . PRO A 1 93 ? 5.769 15.644 -2.683 1.00 84.75 93 PRO A C 1
ATOM 742 O O . PRO A 1 93 ? 4.811 16.285 -2.268 1.00 84.75 93 PRO A O 1
ATOM 745 N N . ASN A 1 94 ? 6.494 16.065 -3.727 1.00 84.44 94 ASN A N 1
ATOM 746 C CA . ASN A 1 94 ? 6.162 17.293 -4.469 1.00 84.44 94 ASN A CA 1
ATOM 747 C C . ASN A 1 94 ? 4.871 17.170 -5.300 1.00 84.44 94 ASN A C 1
ATOM 749 O O . ASN A 1 94 ? 4.360 18.180 -5.782 1.00 84.44 94 ASN A O 1
ATOM 753 N N . LEU A 1 95 ? 4.335 15.959 -5.470 1.00 80.38 95 LEU A N 1
ATOM 754 C CA . LEU A 1 95 ? 3.050 15.722 -6.120 1.00 80.38 95 LEU A CA 1
ATOM 755 C C . LEU A 1 95 ? 1.935 15.937 -5.086 1.00 80.38 95 LEU A C 1
ATOM 757 O O . LEU A 1 95 ? 1.414 14.992 -4.502 1.00 80.38 95 LEU A O 1
ATOM 761 N N . THR A 1 96 ? 1.633 17.211 -4.815 1.00 66.25 96 THR A N 1
ATOM 762 C CA . THR A 1 96 ? 0.761 17.658 -3.709 1.00 66.25 96 THR A CA 1
ATOM 763 C C . THR A 1 96 ? -0.688 17.943 -4.107 1.00 66.25 96 THR A C 1
ATOM 765 O O . THR A 1 96 ? -1.521 18.224 -3.246 1.00 66.25 96 THR A O 1
ATOM 768 N N . ARG A 1 97 ? -1.021 17.884 -5.401 1.00 67.69 97 ARG A N 1
ATOM 769 C CA . ARG A 1 97 ? -2.424 17.810 -5.853 1.00 67.69 97 ARG A CA 1
ATOM 770 C C . ARG A 1 97 ? -2.925 16.395 -5.564 1.00 67.69 97 ARG A C 1
ATOM 772 O O . ARG A 1 97 ? -2.078 15.510 -5.622 1.00 67.69 97 ARG A O 1
ATOM 779 N N . PRO A 1 98 ? -4.230 16.153 -5.307 1.00 62.59 98 PRO A N 1
ATOM 780 C CA . PRO A 1 98 ? -4.746 14.796 -5.127 1.00 62.59 98 PRO A CA 1
ATOM 781 C C . PRO A 1 98 ? -4.268 13.913 -6.280 1.00 62.59 98 PRO A C 1
ATOM 783 O O . PRO A 1 98 ? -4.744 14.010 -7.413 1.00 62.59 98 PRO A O 1
ATOM 786 N N . PHE A 1 99 ? -3.232 13.127 -5.997 1.00 67.44 99 PHE A N 1
ATOM 787 C CA . PHE A 1 99 ? -2.524 12.365 -7.006 1.00 67.44 99 PHE A CA 1
ATOM 788 C C . PHE A 1 99 ? -3.137 10.986 -7.015 1.00 67.44 99 PHE A C 1
ATOM 790 O O . PHE A 1 99 ? -2.977 10.237 -6.052 1.00 67.44 99 PHE A O 1
ATOM 797 N N . HIS A 1 100 ? -3.863 10.679 -8.085 1.00 76.00 100 HIS A N 1
ATOM 798 C CA . HIS A 1 100 ? -4.533 9.399 -8.224 1.00 76.00 100 HIS A CA 1
ATOM 799 C C . HIS A 1 100 ? -3.604 8.392 -8.893 1.00 76.00 100 HIS A C 1
ATOM 801 O O . HIS A 1 100 ? -3.498 8.358 -10.118 1.00 76.00 100 HIS A O 1
ATOM 807 N N . LEU A 1 101 ? -2.964 7.541 -8.095 1.00 80.06 101 LEU A N 1
ATOM 808 C CA . LEU A 1 101 ? -2.339 6.340 -8.636 1.00 80.06 101 LEU A CA 1
ATOM 809 C C . LEU A 1 101 ? -3.448 5.345 -8.983 1.00 80.06 101 LEU A C 1
ATOM 811 O O . LEU A 1 101 ? -4.148 4.863 -8.087 1.00 80.06 101 LEU A O 1
ATOM 815 N N . LYS A 1 102 ? -3.608 5.055 -10.276 1.00 80.06 102 LYS A N 1
ATOM 816 C CA . LYS A 1 102 ? -4.542 4.041 -10.768 1.00 80.06 102 LYS A CA 1
ATOM 817 C C . LYS A 1 102 ? -3.760 2.895 -11.394 1.00 80.06 102 LYS A C 1
ATOM 819 O O . LYS A 1 102 ? -3.023 3.099 -12.358 1.00 80.06 102 LYS A O 1
ATOM 824 N N . ALA A 1 103 ? -3.954 1.703 -10.852 1.00 80.31 103 ALA A N 1
ATOM 825 C CA . ALA A 1 103 ? -3.499 0.459 -11.449 1.00 80.31 103 ALA A CA 1
ATOM 826 C C . ALA A 1 103 ? -4.705 -0.466 -11.628 1.00 80.31 103 ALA A C 1
ATOM 828 O O . ALA A 1 103 ? -5.580 -0.473 -10.762 1.00 80.31 103 ALA A O 1
ATOM 829 N N . TYR A 1 104 ? -4.764 -1.219 -12.726 1.00 80.56 104 TYR A N 1
ATOM 830 C CA . TYR A 1 104 ? -5.761 -2.283 -12.868 1.00 80.56 104 TYR A CA 1
ATOM 831 C C . TYR A 1 104 ? -5.409 -3.500 -12.011 1.00 80.56 104 TYR A C 1
ATOM 833 O O . TYR A 1 104 ? -6.315 -4.173 -11.546 1.00 80.56 104 TYR A O 1
ATOM 841 N N . LYS A 1 105 ? -4.115 -3.777 -11.805 1.00 83.50 105 LYS A N 1
ATOM 842 C CA . LYS A 1 105 ? -3.638 -4.870 -10.957 1.00 83.50 105 LYS A CA 1
ATOM 843 C C . LYS A 1 105 ? -2.293 -4.544 -10.320 1.00 83.50 105 LYS A C 1
ATOM 845 O O . LYS A 1 105 ? -1.380 -4.049 -10.985 1.00 83.50 105 LYS A O 1
ATOM 850 N N . PHE A 1 106 ? -2.129 -4.918 -9.056 1.00 86.75 106 PHE A N 1
ATOM 851 C CA . PHE A 1 106 ? -0.818 -4.994 -8.412 1.00 86.75 106 PHE A CA 1
ATOM 852 C C . PHE A 1 106 ? -0.344 -6.446 -8.332 1.00 86.75 106 PHE A C 1
ATOM 854 O O . PHE A 1 106 ? -1.100 -7.348 -7.977 1.00 86.75 106 PHE A O 1
ATOM 861 N N . VAL A 1 107 ? 0.929 -6.677 -8.638 1.00 89.88 107 VAL A N 1
ATOM 862 C CA . VAL A 1 107 ? 1.577 -7.986 -8.530 1.00 89.88 107 VAL A CA 1
ATOM 863 C C . VAL A 1 107 ? 2.760 -7.864 -7.583 1.00 89.88 107 VAL A C 1
ATOM 865 O O . VAL A 1 107 ? 3.604 -6.983 -7.725 1.00 89.88 107 VAL A O 1
ATOM 868 N N . SER A 1 108 ? 2.831 -8.750 -6.598 1.00 91.94 108 SER A N 1
ATOM 869 C CA . SER A 1 108 ? 3.914 -8.751 -5.623 1.00 91.94 108 SER A CA 1
ATOM 870 C C . SER A 1 108 ? 4.128 -10.149 -5.050 1.00 91.94 108 SER A C 1
ATOM 872 O O . SER A 1 108 ? 3.230 -10.987 -5.062 1.00 91.94 108 SER A O 1
ATOM 874 N N . ASP A 1 109 ? 5.334 -10.388 -4.549 1.00 93.62 109 ASP A N 1
ATOM 875 C CA . ASP A 1 109 ? 5.765 -11.597 -3.846 1.00 93.62 109 ASP A CA 1
ATOM 876 C C . ASP A 1 109 ? 5.633 -11.453 -2.317 1.00 93.62 109 ASP A C 1
ATOM 878 O O . ASP A 1 109 ? 6.297 -12.169 -1.570 1.00 93.62 109 ASP A O 1
ATOM 882 N N . LYS A 1 110 ? 4.785 -10.520 -1.849 1.00 94.00 110 LYS A N 1
ATOM 883 C CA . LYS A 1 110 ? 4.583 -10.150 -0.433 1.00 94.00 110 LYS A CA 1
ATOM 884 C C . LYS A 1 110 ? 5.759 -9.433 0.221 1.00 94.00 110 LYS A C 1
ATOM 886 O O . LYS A 1 110 ? 5.676 -9.085 1.396 1.00 94.00 110 LYS A O 1
ATOM 891 N N . THR A 1 111 ? 6.825 -9.148 -0.523 1.00 94.12 111 THR A N 1
ATOM 892 C CA . THR A 1 111 ? 7.988 -8.415 0.000 1.00 94.12 111 THR A CA 1
ATOM 893 C C . THR A 1 111 ? 8.014 -6.949 -0.423 1.00 94.12 111 THR A C 1
ATOM 895 O O . THR A 1 111 ? 8.685 -6.142 0.213 1.00 94.12 111 THR A O 1
ATOM 898 N N . GLY A 1 112 ? 7.283 -6.588 -1.482 1.00 94.19 112 GLY A N 1
ATOM 899 C CA . GLY A 1 112 ? 7.181 -5.207 -1.943 1.00 94.19 112 GLY A CA 1
ATOM 900 C C . GLY A 1 112 ? 6.412 -4.318 -0.966 1.00 94.19 112 GLY A C 1
ATOM 901 O O . GL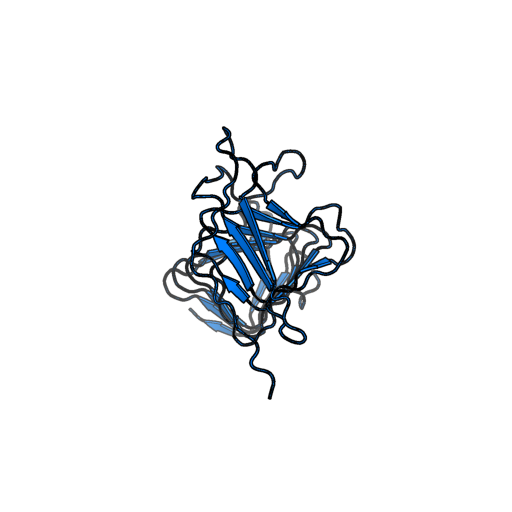Y A 1 112 ? 5.543 -4.792 -0.226 1.00 94.19 112 GLY A O 1
ATOM 902 N N . VAL A 1 113 ? 6.705 -3.020 -0.994 1.00 95.12 113 VAL A N 1
ATOM 903 C CA . VAL A 1 113 ? 6.063 -2.015 -0.142 1.00 95.12 113 VAL A CA 1
ATOM 904 C C . VAL A 1 113 ? 5.587 -0.835 -0.983 1.00 95.12 113 VAL A C 1
ATOM 906 O O . VAL A 1 113 ? 6.361 -0.253 -1.743 1.00 95.12 113 VAL A O 1
ATOM 909 N N . LEU A 1 114 ? 4.317 -0.461 -0.828 1.00 94.44 114 LEU A N 1
ATOM 910 C CA . LEU A 1 114 ? 3.743 0.766 -1.371 1.00 94.44 114 LEU A CA 1
ATOM 911 C C . LEU A 1 114 ? 3.653 1.842 -0.288 1.00 94.44 114 LEU A C 1
ATOM 913 O O . LEU A 1 114 ? 3.134 1.610 0.805 1.00 94.44 114 LEU A O 1
ATOM 917 N N . HIS A 1 115 ? 4.106 3.041 -0.629 1.00 94.62 115 HIS A N 1
ATOM 918 C CA . HIS A 1 115 ? 4.105 4.210 0.236 1.00 94.62 115 HIS A CA 1
ATOM 919 C C . HIS A 1 115 ? 3.163 5.286 -0.300 1.00 94.62 115 HIS A C 1
ATOM 921 O O . HIS A 1 115 ? 3.312 5.743 -1.434 1.00 94.62 115 HIS A O 1
ATOM 927 N N . ILE A 1 116 ? 2.218 5.706 0.543 1.00 93.12 116 ILE A N 1
ATO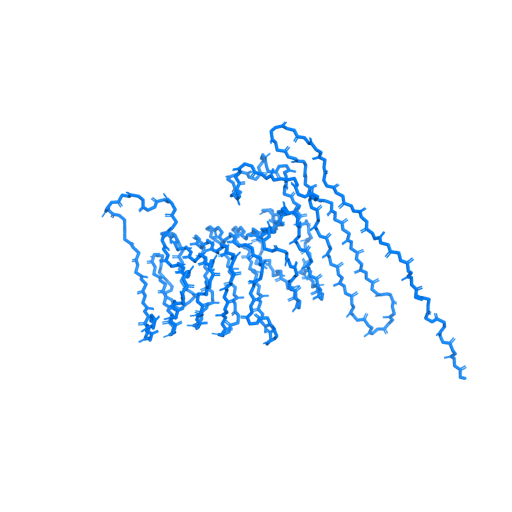M 928 C CA . ILE A 1 116 ? 1.194 6.703 0.222 1.00 93.12 116 ILE A CA 1
ATOM 929 C C . ILE A 1 116 ? 1.334 7.853 1.215 1.00 93.12 116 ILE A C 1
ATOM 931 O O . ILE A 1 116 ? 0.982 7.725 2.384 1.00 93.12 116 ILE A O 1
ATOM 935 N N . GLY A 1 117 ? 1.918 8.950 0.754 1.00 91.88 117 GLY A N 1
ATOM 936 C CA . GLY A 1 117 ? 2.204 10.163 1.510 1.00 91.88 117 GLY A CA 1
ATOM 937 C C . GLY A 1 117 ? 1.078 11.197 1.487 1.00 91.88 117 GLY A C 1
ATOM 938 O O . GLY A 1 117 ? -0.019 10.968 0.981 1.00 91.88 117 GLY A O 1
ATOM 939 N N . ASN A 1 118 ? 1.377 12.369 2.041 1.00 90.44 118 ASN A N 1
ATOM 940 C CA . ASN A 1 118 ? 0.432 13.471 2.195 1.00 90.44 118 ASN A CA 1
ATOM 941 C C . ASN A 1 118 ? -0.156 13.943 0.848 1.00 90.44 118 ASN A C 1
ATOM 943 O O . ASN A 1 118 ? 0.585 14.133 -0.114 1.00 90.44 118 ASN A O 1
ATOM 947 N N . ASN A 1 119 ? -1.473 14.173 0.798 1.00 88.38 119 ASN A N 1
ATOM 948 C CA . ASN A 1 119 ? -2.244 14.573 -0.389 1.00 88.38 119 ASN A CA 1
ATOM 949 C C . ASN A 1 119 ? -2.204 13.579 -1.566 1.00 88.38 119 ASN A C 1
ATOM 951 O O . ASN A 1 119 ? -2.565 13.927 -2.691 1.00 88.38 119 ASN A O 1
ATOM 955 N N . GLN A 1 120 ? -1.810 12.329 -1.324 1.00 90.06 120 GLN A N 1
ATOM 956 C CA . GLN A 1 120 ? -1.790 11.276 -2.338 1.00 90.06 120 GLN A CA 1
ATOM 957 C C . GLN A 1 120 ? -2.971 10.330 -2.132 1.00 90.06 120 GLN A C 1
ATOM 959 O O . GLN A 1 120 ? -3.310 9.972 -1.003 1.00 90.06 120 GLN A O 1
ATOM 964 N N . VAL A 1 121 ? -3.607 9.923 -3.231 1.00 90.25 121 VAL A N 1
ATOM 965 C CA . VAL A 1 121 ? -4.786 9.055 -3.211 1.00 90.25 121 VAL A CA 1
ATOM 966 C C . VAL A 1 121 ? -4.518 7.835 -4.081 1.00 90.25 121 VAL A C 1
ATOM 968 O O . VAL A 1 121 ? -4.425 7.932 -5.300 1.00 90.25 121 VAL A O 1
ATOM 971 N N . VAL A 1 122 ? -4.445 6.656 -3.480 1.00 88.75 122 VAL A N 1
ATOM 972 C CA . VAL A 1 122 ? -4.379 5.402 -4.238 1.00 88.75 122 VAL A CA 1
ATOM 973 C C . VAL A 1 122 ? -5.758 4.774 -4.253 1.00 88.75 122 VAL A C 1
ATOM 975 O O . VAL A 1 122 ? -6.377 4.600 -3.204 1.00 88.75 122 VAL A O 1
ATOM 978 N N . ILE A 1 123 ? -6.253 4.464 -5.451 1.00 86.56 123 ILE A N 1
ATOM 979 C CA . ILE A 1 123 ? -7.575 3.871 -5.642 1.00 86.56 123 ILE A CA 1
ATOM 980 C C . ILE A 1 123 ? -7.409 2.500 -6.276 1.00 86.56 123 ILE A C 1
ATOM 982 O O . ILE A 1 123 ? -6.865 2.377 -7.371 1.00 86.56 123 ILE A O 1
ATOM 986 N N . VAL A 1 124 ? -7.941 1.499 -5.588 1.00 80.38 124 VAL A N 1
ATOM 987 C CA . VAL A 1 124 ? -7.950 0.097 -5.986 1.00 80.38 124 VAL A CA 1
ATOM 988 C C . VAL A 1 124 ? -9.416 -0.299 -6.024 1.00 80.38 124 VAL A C 1
ATOM 990 O O . VAL A 1 124 ? -10.063 -0.436 -4.991 1.00 80.38 124 VAL A O 1
ATOM 993 N N . GLN A 1 125 ? -9.992 -0.338 -7.220 1.00 68.56 125 GLN A N 1
ATOM 994 C CA . GLN A 1 125 ? -11.438 -0.513 -7.400 1.00 68.56 125 GLN A CA 1
ATOM 995 C C . GLN A 1 125 ? -11.779 -1.577 -8.444 1.00 68.56 125 GLN A C 1
ATOM 997 O O . GLN A 1 125 ? -12.939 -1.677 -8.846 1.00 68.56 125 GLN A O 1
ATOM 1002 N N . HIS A 1 126 ? -10.803 -2.377 -8.883 1.00 69.75 126 HIS A N 1
ATOM 1003 C CA . HIS A 1 126 ? -11.095 -3.455 -9.813 1.00 69.75 126 HIS A CA 1
ATOM 1004 C C . HIS A 1 126 ? -11.772 -4.631 -9.081 1.00 69.75 126 HIS A C 1
ATOM 1006 O O . HIS A 1 126 ? -11.284 -5.035 -8.025 1.00 69.75 126 HIS A O 1
ATOM 1012 N N . PRO A 1 127 ? -12.881 -5.195 -9.602 1.00 59.62 127 PRO A N 1
ATOM 1013 C CA . PRO A 1 127 ? -13.567 -6.334 -8.986 1.00 59.62 127 PRO A CA 1
ATOM 1014 C C . PRO A 1 127 ? -12.692 -7.575 -8.791 1.00 59.62 127 PRO A C 1
ATOM 1016 O O . PRO A 1 127 ? -12.991 -8.374 -7.913 1.00 59.62 127 PRO A O 1
ATOM 1019 N N . ASP A 1 128 ? -11.631 -7.723 -9.588 1.00 68.19 128 ASP A N 1
ATOM 1020 C CA . ASP A 1 128 ? -10.690 -8.847 -9.491 1.00 68.19 128 ASP A CA 1
ATOM 1021 C C . ASP A 1 128 ? -9.610 -8.641 -8.410 1.00 68.19 128 ASP A C 1
ATOM 1023 O O . ASP A 1 128 ? -8.933 -9.593 -8.032 1.00 68.19 128 ASP A O 1
ATOM 1027 N N . ASP A 1 129 ? -9.462 -7.423 -7.876 1.00 68.94 129 ASP A N 1
ATOM 1028 C CA . ASP A 1 129 ? -8.474 -7.077 -6.844 1.00 68.94 129 ASP A CA 1
ATOM 1029 C C . ASP A 1 129 ? -9.065 -7.210 -5.429 1.00 68.94 129 ASP A C 1
ATOM 1031 O O . ASP A 1 129 ? -8.874 -6.358 -4.557 1.00 68.94 129 ASP A O 1
ATOM 1035 N N . LEU A 1 130 ? -9.805 -8.293 -5.174 1.00 76.62 130 LEU A N 1
ATOM 1036 C CA . LEU A 1 130 ? -10.340 -8.590 -3.836 1.00 76.62 130 LEU A CA 1
ATOM 1037 C C . LEU A 1 130 ? -9.235 -8.932 -2.825 1.00 76.62 130 LEU A C 1
ATOM 1039 O O . LEU A 1 130 ? -9.529 -9.062 -1.639 1.00 76.62 130 LEU A O 1
ATOM 1043 N N . GLU A 1 131 ? -7.985 -9.076 -3.274 1.00 76.81 131 GLU A N 1
ATOM 1044 C CA . GLU A 1 131 ? -6.831 -9.474 -2.470 1.00 76.81 131 GLU A CA 1
ATOM 1045 C C . GLU A 1 131 ? -5.595 -8.613 -2.766 1.00 76.81 131 GLU A C 1
ATOM 1047 O O . GLU A 1 131 ? -5.264 -8.380 -3.929 1.00 76.81 131 GLU A O 1
ATOM 1052 N N . PHE A 1 132 ? -4.861 -8.190 -1.723 1.00 72.75 132 PHE A N 1
ATOM 1053 C CA . PHE A 1 132 ? -3.502 -7.649 -1.887 1.00 72.75 132 PHE A CA 1
ATOM 1054 C C . PHE A 1 132 ? -2.425 -8.630 -1.441 1.00 72.75 132 PHE A C 1
ATOM 1056 O O . PHE A 1 132 ? -2.465 -9.181 -0.341 1.00 72.75 132 PHE A O 1
ATOM 1063 N N . PHE A 1 133 ? -1.374 -8.702 -2.259 1.00 83.38 133 PHE A N 1
ATOM 1064 C CA . PHE A 1 133 ? -0.097 -9.337 -1.926 1.00 83.38 133 PHE A CA 1
ATOM 1065 C C . PHE A 1 133 ? 1.031 -8.321 -1.729 1.00 83.38 133 PHE A C 1
ATOM 1067 O O . PHE A 1 133 ? 2.196 -8.682 -1.828 1.00 83.38 133 PHE A O 1
ATOM 1074 N N . LEU A 1 134 ? 0.700 -7.056 -1.465 1.00 90.19 134 LEU A N 1
ATOM 1075 C CA . LEU A 1 134 ? 1.653 -5.963 -1.289 1.00 90.19 134 LEU A CA 1
ATOM 1076 C C . LEU A 1 134 ? 1.547 -5.386 0.127 1.00 90.19 134 LEU A C 1
ATOM 1078 O O . LEU A 1 134 ? 0.439 -5.225 0.636 1.00 90.19 134 LEU A O 1
ATOM 1082 N N . ASN A 1 135 ? 2.678 -5.042 0.747 1.00 94.81 135 ASN A N 1
ATOM 1083 C CA . ASN A 1 135 ? 2.664 -4.290 2.003 1.00 94.81 135 ASN A CA 1
ATOM 1084 C C . ASN A 1 135 ? 2.335 -2.825 1.718 1.00 94.81 135 ASN A C 1
ATOM 1086 O O . ASN A 1 135 ? 2.788 -2.272 0.715 1.00 94.81 135 ASN A O 1
ATOM 1090 N N . ILE A 1 136 ? 1.573 -2.173 2.593 1.00 95.00 136 ILE A N 1
ATOM 1091 C CA . ILE A 1 136 ? 1.109 -0.804 2.351 1.00 95.00 136 ILE A CA 1
ATOM 1092 C C . ILE A 1 136 ? 1.333 0.058 3.586 1.00 95.00 136 ILE A C 1
ATOM 1094 O O . ILE A 1 136 ? 0.927 -0.297 4.688 1.00 95.00 136 ILE A O 1
ATOM 1098 N N . ASN A 1 137 ? 1.932 1.227 3.378 1.00 95.81 137 ASN A N 1
ATOM 1099 C CA . ASN A 1 137 ? 2.066 2.277 4.376 1.00 95.81 137 ASN A CA 1
ATOM 1100 C C . ASN A 1 137 ? 1.303 3.516 3.906 1.00 95.81 137 ASN A C 1
ATOM 1102 O O . ASN A 1 137 ? 1.718 4.183 2.954 1.00 95.81 137 ASN A O 1
ATOM 1106 N N . VAL A 1 138 ? 0.198 3.827 4.582 1.00 95.38 138 VAL A N 1
ATOM 1107 C CA . VAL A 1 138 ? -0.580 5.050 4.357 1.00 95.38 138 VAL A CA 1
ATOM 1108 C C . VAL A 1 138 ? -0.203 6.056 5.429 1.00 95.38 138 VAL A C 1
ATOM 1110 O O . VAL A 1 138 ? -0.668 5.951 6.559 1.00 95.38 138 VAL A O 1
ATOM 1113 N N . TYR A 1 139 ? 0.647 7.017 5.093 1.00 94.69 139 TYR A N 1
ATOM 1114 C CA . TYR A 1 139 ? 1.079 8.065 6.014 1.00 94.69 139 TYR A CA 1
ATOM 1115 C C . TYR A 1 139 ? -0.011 9.120 6.223 1.00 94.69 139 TYR A C 1
ATOM 1117 O O . TYR A 1 139 ? -1.007 9.170 5.497 1.00 94.69 139 TYR A O 1
ATOM 1125 N N . GLU A 1 140 ? 0.186 9.982 7.218 1.00 92.56 140 GLU A N 1
ATOM 1126 C CA . GLU A 1 140 ? -0.716 11.097 7.498 1.00 92.56 140 GLU A CA 1
ATOM 1127 C C . GLU A 1 140 ? -0.958 11.963 6.245 1.00 92.56 140 GLU A C 1
ATOM 1129 O O . GLU A 1 140 ? -0.042 12.264 5.475 1.00 92.56 140 GLU A O 1
ATOM 1134 N N . GLY A 1 141 ? -2.227 12.311 6.008 1.00 91.38 141 GLY A N 1
ATOM 1135 C CA . GLY A 1 141 ? -2.679 13.026 4.809 1.00 91.38 141 GLY A CA 1
ATOM 1136 C C . GLY A 1 141 ? -2.787 12.175 3.534 1.00 91.38 141 GLY A C 1
ATOM 1137 O O . GLY A 1 141 ? -3.356 12.638 2.545 1.00 91.38 141 GLY A O 1
ATOM 1138 N N . GLY A 1 142 ? -2.286 10.937 3.538 1.00 93.62 142 GLY A N 1
ATOM 1139 C CA . GLY A 1 142 ? -2.483 9.967 2.461 1.00 93.62 142 GLY A CA 1
ATOM 1140 C C . GLY A 1 142 ? -3.856 9.306 2.520 1.00 93.62 142 GLY A C 1
ATOM 1141 O O . GLY A 1 142 ? -4.485 9.233 3.576 1.00 93.62 142 GLY A O 1
ATOM 1142 N N . THR A 1 143 ? -4.348 8.825 1.378 1.00 94.38 143 THR A N 1
ATOM 1143 C CA . THR A 1 143 ? -5.628 8.111 1.281 1.00 94.38 143 THR A CA 1
ATOM 1144 C C . THR A 1 143 ? -5.480 6.832 0.466 1.00 94.38 143 THR A C 1
ATOM 1146 O O . THR A 1 143 ? -5.046 6.869 -0.683 1.00 94.38 143 THR A O 1
ATOM 1149 N N . LEU A 1 144 ? -5.905 5.707 1.036 1.00 93.50 144 LEU A N 1
ATOM 1150 C CA . LEU A 1 144 ? -6.048 4.432 0.336 1.00 93.50 144 LEU A CA 1
ATOM 1151 C C . LEU A 1 144 ? -7.530 4.086 0.211 1.00 93.50 144 LEU A C 1
ATOM 1153 O O . LEU A 1 144 ? -8.232 4.021 1.215 1.00 93.50 144 LEU A O 1
ATOM 1157 N N . ILE A 1 145 ? -8.012 3.841 -1.003 1.00 91.94 145 ILE A N 1
ATOM 1158 C CA . ILE A 1 145 ? -9.379 3.380 -1.260 1.00 91.94 145 ILE A CA 1
ATOM 1159 C C . ILE A 1 145 ? -9.300 1.959 -1.798 1.00 91.94 145 ILE A C 1
ATOM 1161 O O . ILE A 1 145 ? -8.756 1.744 -2.878 1.00 91.94 145 ILE A O 1
ATOM 1165 N N . LEU A 1 146 ? -9.842 1.015 -1.035 1.00 90.12 146 LEU A N 1
ATOM 1166 C CA . LEU A 1 146 ? -9.906 -0.403 -1.367 1.00 90.12 146 LEU A CA 1
ATOM 1167 C C . LEU A 1 146 ? -11.288 -0.768 -1.929 1.00 90.12 146 LEU A C 1
ATOM 1169 O O . LEU A 1 146 ? -12.251 -0.002 -1.764 1.00 90.12 146 LEU A O 1
ATOM 1173 N N . PRO A 1 147 ? -11.426 -1.947 -2.560 1.00 89.00 147 PRO A N 1
ATOM 1174 C CA . PRO A 1 147 ? -12.729 -2.463 -2.950 1.00 89.00 147 PRO A CA 1
ATOM 1175 C C . PRO A 1 147 ? -13.659 -2.638 -1.741 1.00 89.00 147 PRO A C 1
ATOM 1177 O O . PRO A 1 147 ? -13.230 -2.732 -0.589 1.00 89.00 147 PRO A O 1
ATOM 1180 N N . LYS A 1 148 ? -14.974 -2.698 -2.000 1.00 88.31 148 LYS A N 1
ATOM 1181 C CA . LYS A 1 148 ? -15.991 -2.840 -0.939 1.00 88.31 148 LYS A CA 1
ATOM 1182 C C . LYS A 1 148 ? -15.756 -4.083 -0.070 1.00 88.31 148 LYS A C 1
ATOM 1184 O O . LYS A 1 148 ? -16.007 -4.021 1.135 1.00 88.31 148 LYS A O 1
ATOM 1189 N N . TYR A 1 149 ? -15.338 -5.176 -0.702 1.00 91.00 149 TYR A N 1
ATOM 1190 C CA . TYR A 1 149 ? -14.955 -6.435 -0.074 1.00 91.00 149 TYR A CA 1
ATOM 1191 C C . TYR A 1 149 ? -13.483 -6.656 -0.358 1.00 91.00 149 TYR A C 1
ATOM 1193 O O . TYR A 1 149 ? -13.071 -6.589 -1.513 1.00 91.00 149 TYR A O 1
ATOM 1201 N N . PHE A 1 150 ? -12.709 -6.888 0.687 1.00 92.00 150 PHE A N 1
ATOM 1202 C CA . PHE A 1 150 ? -11.271 -6.981 0.563 1.00 92.00 150 PHE A CA 1
ATOM 1203 C C . PHE A 1 150 ? -10.715 -8.024 1.530 1.00 92.00 150 PHE A C 1
ATOM 1205 O O . PHE A 1 150 ? -11.184 -8.151 2.657 1.00 92.00 150 PHE A O 1
ATOM 1212 N N . SER A 1 151 ? -9.713 -8.774 1.094 1.00 93.31 151 SER A N 1
ATOM 1213 C CA . SER A 1 151 ? -9.038 -9.787 1.894 1.00 93.31 151 SER A CA 1
ATOM 1214 C C . SER A 1 151 ? -7.530 -9.579 1.837 1.00 93.31 151 SER A C 1
ATOM 1216 O O . SER A 1 151 ? -6.981 -9.141 0.828 1.00 93.31 151 SER A O 1
ATOM 1218 N N . CYS A 1 152 ? -6.832 -9.899 2.918 1.00 93.50 152 CYS A N 1
ATOM 1219 C CA . CYS A 1 152 ? -5.376 -9.819 2.950 1.00 93.50 152 CYS A CA 1
ATOM 1220 C C . CYS A 1 152 ? -4.761 -11.074 3.564 1.00 93.50 152 CYS A C 1
ATOM 1222 O O . CYS A 1 152 ? -5.317 -11.664 4.492 1.00 93.50 152 CYS A O 1
ATOM 1224 N N . TYR A 1 153 ? -3.591 -11.462 3.045 1.00 94.25 153 TYR A N 1
ATOM 1225 C CA . TYR A 1 153 ? -2.858 -12.658 3.464 1.00 94.25 153 TYR A CA 1
ATOM 1226 C C . TYR A 1 153 ? -1.347 -12.438 3.375 1.00 94.25 153 TYR A C 1
ATOM 1228 O O . TYR A 1 153 ? -0.813 -12.153 2.302 1.00 94.25 153 TYR A O 1
ATOM 1236 N N . GLY A 1 154 ? -0.634 -12.656 4.480 1.00 94.38 154 GLY A N 1
ATOM 1237 C CA . GLY A 1 154 ? 0.831 -12.602 4.515 1.00 94.38 154 GLY A CA 1
ATOM 1238 C C . GLY A 1 154 ? 1.440 -11.233 4.206 1.00 94.38 154 GLY A C 1
ATOM 1239 O O . GLY A 1 154 ? 2.563 -11.192 3.713 1.00 94.38 154 GLY A O 1
ATOM 1240 N N . VAL A 1 155 ? 0.701 -10.146 4.436 1.00 94.88 155 VAL A N 1
ATOM 1241 C CA . VAL A 1 155 ? 1.134 -8.762 4.189 1.00 94.88 155 VAL A CA 1
ATOM 1242 C C . VAL A 1 155 ? 0.822 -7.876 5.386 1.00 94.88 155 VAL A C 1
ATOM 1244 O O . VAL A 1 155 ? -0.096 -8.155 6.158 1.00 94.88 155 VAL A O 1
ATOM 1247 N N . GLN A 1 156 ? 1.554 -6.776 5.512 1.00 95.69 156 GLN A N 1
ATOM 1248 C CA . GLN A 1 156 ? 1.312 -5.755 6.519 1.00 95.69 156 GLN A CA 1
ATOM 1249 C C . GLN A 1 156 ? 0.728 -4.488 5.884 1.00 95.69 156 GLN A C 1
ATOM 1251 O O . GLN A 1 156 ? 1.272 -3.949 4.919 1.00 95.69 156 GLN A O 1
ATOM 1256 N N . ILE A 1 157 ? -0.371 -3.994 6.454 1.00 95.75 157 ILE A N 1
ATOM 1257 C CA . ILE A 1 157 ? -1.030 -2.750 6.050 1.00 95.75 157 ILE A CA 1
ATOM 1258 C C . ILE A 1 157 ? -1.050 -1.817 7.260 1.00 95.75 157 ILE A C 1
ATOM 1260 O O . ILE A 1 157 ? -1.726 -2.099 8.245 1.00 95.75 157 ILE A O 1
ATOM 1264 N N . ASN A 1 158 ? -0.320 -0.705 7.188 1.00 96.12 158 ASN A N 1
ATOM 1265 C CA . ASN A 1 158 ? -0.253 0.305 8.241 1.00 96.12 158 ASN A CA 1
ATOM 1266 C C . ASN A 1 158 ? -0.976 1.582 7.802 1.00 96.12 158 ASN A C 1
ATOM 1268 O O . ASN A 1 158 ? -0.663 2.147 6.749 1.00 96.12 158 ASN A O 1
ATOM 1272 N N . ILE A 1 159 ? -1.920 2.054 8.615 1.00 95.81 159 ILE A N 1
ATOM 1273 C CA . ILE A 1 159 ? -2.776 3.199 8.298 1.00 95.81 159 ILE A CA 1
ATOM 1274 C C . ILE A 1 159 ? -2.591 4.315 9.328 1.00 95.81 159 ILE A C 1
ATOM 1276 O O . ILE A 1 159 ? -3.161 4.262 10.409 1.00 95.81 159 ILE A O 1
ATOM 1280 N N . TRP A 1 160 ? -1.849 5.358 8.970 1.00 95.06 160 TRP A N 1
ATOM 1281 C CA . TRP A 1 160 ? -1.787 6.644 9.681 1.00 95.06 160 TRP A CA 1
ATOM 1282 C C . TRP A 1 160 ? -2.606 7.746 8.997 1.00 95.06 160 TRP A C 1
ATOM 1284 O O . TRP A 1 160 ? -2.872 8.780 9.601 1.00 95.06 160 TRP A O 1
ATOM 1294 N N . GLY A 1 161 ? -2.986 7.544 7.733 1.00 95.38 161 GLY A N 1
ATOM 1295 C CA . GLY A 1 161 ? -3.849 8.437 6.962 1.00 95.38 161 GLY A CA 1
ATOM 1296 C C . GLY A 1 161 ? -5.298 7.954 6.882 1.00 95.38 161 GLY A C 1
ATOM 1297 O O . GLY A 1 161 ? -5.870 7.427 7.834 1.00 95.38 161 GLY A O 1
ATOM 1298 N N . ARG A 1 162 ? -5.922 8.143 5.720 1.00 96.19 162 ARG A N 1
ATOM 1299 C CA . ARG A 1 162 ? -7.326 7.798 5.477 1.00 96.19 162 ARG A CA 1
ATOM 1300 C C . ARG A 1 162 ? -7.456 6.453 4.769 1.00 96.19 162 ARG A C 1
ATOM 1302 O O . ARG A 1 162 ? -6.733 6.191 3.808 1.00 96.19 162 ARG A O 1
ATOM 1309 N N . ILE A 1 163 ? -8.430 5.641 5.176 1.00 95.31 163 ILE A N 1
ATOM 1310 C CA . ILE A 1 163 ? -8.769 4.385 4.491 1.00 95.31 163 ILE A CA 1
ATOM 1311 C C . ILE A 1 163 ? -10.245 4.334 4.079 1.00 95.31 163 ILE A C 1
ATOM 1313 O O . ILE A 1 163 ? -11.153 4.575 4.873 1.00 95.31 163 ILE A O 1
ATOM 1317 N N . GLY A 1 164 ? -10.494 4.021 2.811 1.00 94.12 164 GLY A N 1
ATOM 1318 C CA . GLY A 1 164 ? -11.805 3.679 2.278 1.00 94.12 164 GLY A CA 1
ATOM 1319 C C . GLY A 1 164 ? -11.947 2.169 2.208 1.00 94.12 164 GLY A C 1
ATOM 1320 O O . GLY A 1 164 ? -11.467 1.563 1.259 1.00 94.12 164 GLY A O 1
ATOM 1321 N N . LEU A 1 165 ? -12.588 1.572 3.208 1.00 91.12 165 LEU A N 1
ATOM 1322 C CA . LEU A 1 165 ? -12.782 0.130 3.330 1.00 91.12 165 LEU A CA 1
ATOM 1323 C C . LEU A 1 165 ? -14.111 -0.122 4.048 1.00 91.12 165 LEU A C 1
ATOM 1325 O O . LEU A 1 165 ? -14.430 0.590 4.995 1.00 91.12 165 LEU A O 1
ATOM 1329 N N . LYS A 1 166 ? -14.895 -1.102 3.585 1.00 93.12 166 LYS A N 1
ATOM 1330 C CA . LYS A 1 166 ? -16.184 -1.452 4.209 1.00 93.12 166 LYS A CA 1
ATOM 1331 C C . LYS A 1 166 ? -16.165 -2.832 4.849 1.00 93.12 166 LYS A C 1
ATOM 1333 O O . LYS A 1 166 ? -16.523 -2.956 6.013 1.00 93.12 166 LYS A O 1
ATOM 1338 N N . ASN A 1 167 ? -15.762 -3.850 4.094 1.00 94.31 167 ASN A N 1
ATOM 1339 C CA . ASN A 1 167 ? -15.765 -5.238 4.540 1.00 94.31 167 ASN A CA 1
ATOM 1340 C C . ASN A 1 167 ? -14.371 -5.825 4.345 1.00 94.31 167 ASN A C 1
ATOM 1342 O O . ASN A 1 167 ? -13.858 -5.794 3.224 1.00 94.31 167 ASN A O 1
ATOM 1346 N N . ILE A 1 168 ? -13.777 -6.350 5.417 1.00 94.88 168 ILE A N 1
ATOM 1347 C CA . ILE A 1 168 ? -12.442 -6.945 5.364 1.00 94.88 168 ILE A CA 1
ATOM 1348 C C . ILE A 1 168 ? -12.355 -8.313 6.032 1.00 94.88 168 ILE A C 1
ATOM 1350 O O . ILE A 1 168 ? -12.860 -8.510 7.137 1.00 94.88 168 ILE A O 1
ATOM 1354 N N . TYR A 1 169 ? -11.661 -9.226 5.355 1.00 96.00 169 TYR A N 1
ATOM 1355 C CA . TYR A 1 169 ? -11.167 -10.477 5.914 1.00 96.00 169 TYR A CA 1
ATOM 1356 C C . TYR A 1 169 ? -9.648 -10.396 6.115 1.00 96.00 169 TYR A C 1
ATOM 1358 O O . TYR A 1 169 ? -8.879 -10.252 5.160 1.00 96.00 169 TYR A O 1
ATOM 1366 N N . VAL A 1 170 ? -9.208 -10.480 7.366 1.00 96.88 170 VAL A N 1
ATOM 1367 C CA . VAL A 1 170 ? -7.793 -10.475 7.749 1.00 96.88 170 VAL A CA 1
ATOM 1368 C C . VAL A 1 170 ? -7.365 -11.919 7.965 1.00 96.88 170 VAL A C 1
ATOM 1370 O O . VAL A 1 170 ? -7.645 -12.505 9.007 1.00 96.88 170 VAL A O 1
ATOM 1373 N N . GLY A 1 171 ? -6.756 -12.516 6.942 1.00 95.19 171 GLY A N 1
ATOM 1374 C CA . GLY A 1 171 ? -6.392 -13.929 6.925 1.00 95.19 171 GLY A CA 1
ATOM 1375 C C . GLY A 1 171 ? -4.979 -14.218 7.427 1.00 95.19 171 GLY A C 1
ATOM 1376 O O . GLY A 1 171 ? -4.299 -13.355 7.982 1.00 95.19 171 GLY A O 1
ATOM 1377 N N . GLN A 1 172 ? -4.517 -15.447 7.174 1.00 95.50 172 GLN A N 1
ATOM 1378 C CA . GLN A 1 172 ? -3.231 -15.961 7.650 1.00 95.50 172 GLN A CA 1
ATOM 1379 C C . GLN A 1 172 ? -2.072 -14.992 7.395 1.00 95.50 172 GLN A C 1
ATOM 1381 O O . GLN A 1 172 ? -1.804 -14.604 6.251 1.00 95.50 172 GLN A O 1
ATOM 1386 N N . LYS A 1 173 ? -1.351 -14.653 8.472 1.00 95.38 173 LYS A N 1
ATOM 1387 C CA . LYS A 1 173 ? -0.163 -13.787 8.481 1.00 95.38 173 LYS A CA 1
ATOM 1388 C C . LYS A 1 173 ? -0.409 -12.379 7.927 1.00 95.38 173 LYS A C 1
ATOM 1390 O O . LYS A 1 173 ? 0.554 -11.682 7.615 1.00 95.38 173 LYS A O 1
ATOM 1395 N N . CYS A 1 174 ? -1.664 -11.960 7.749 1.00 96.25 174 CYS A N 1
ATOM 1396 C CA . CYS A 1 174 ? -1.963 -10.561 7.481 1.00 96.25 174 CYS A CA 1
ATOM 1397 C C . CYS A 1 174 ? -1.955 -9.772 8.791 1.00 96.25 174 CYS A C 1
ATOM 1399 O O . CYS A 1 174 ? -2.563 -10.199 9.767 1.00 96.25 174 CYS A O 1
ATOM 1401 N N . SER A 1 175 ? -1.310 -8.607 8.786 1.00 96.19 175 SER A N 1
ATOM 1402 C CA . SER A 1 175 ? -1.313 -7.664 9.905 1.00 96.19 175 SER A CA 1
ATOM 1403 C C . SER A 1 175 ? -1.881 -6.322 9.449 1.00 96.19 175 SER A C 1
ATOM 1405 O O . SER A 1 175 ? -1.213 -5.573 8.733 1.00 96.19 175 SER A O 1
ATOM 1407 N N . LEU A 1 176 ? -3.077 -5.977 9.916 1.00 96.12 176 LEU A N 1
ATOM 1408 C CA . LEU A 1 176 ? -3.695 -4.669 9.715 1.00 96.12 176 LEU A CA 1
ATOM 1409 C C . LEU A 1 176 ? -3.482 -3.793 10.952 1.00 96.12 176 LEU A C 1
ATOM 1411 O O . LEU A 1 176 ? -3.954 -4.119 12.040 1.00 96.12 176 LEU A O 1
ATOM 1415 N N . LYS A 1 177 ? -2.782 -2.669 10.787 1.00 95.75 177 LYS A N 1
ATOM 1416 C CA . LYS A 1 177 ? -2.438 -1.758 11.880 1.00 95.75 177 LYS A CA 1
ATOM 1417 C C . LYS A 1 177 ? -3.035 -0.376 11.670 1.00 95.75 177 LYS A C 1
ATOM 1419 O O . LYS A 1 177 ? -2.814 0.245 10.629 1.00 95.75 177 LYS A O 1
ATOM 1424 N N . PHE A 1 178 ? -3.734 0.133 12.679 1.00 95.38 178 PHE A N 1
ATOM 1425 C CA . PHE A 1 178 ? -4.318 1.473 12.660 1.00 95.38 178 PHE A CA 1
ATOM 1426 C C . PHE A 1 178 ? -3.553 2.450 13.562 1.00 95.38 178 PHE A C 1
ATOM 1428 O O . PHE A 1 178 ? -3.192 2.127 14.692 1.00 95.38 178 PHE A O 1
ATOM 1435 N N . GLY A 1 179 ? -3.310 3.656 13.057 1.00 93.25 179 GLY A N 1
ATOM 1436 C CA . GLY A 1 179 ? -2.637 4.749 13.753 1.00 93.25 179 GLY A CA 1
ATOM 1437 C C . GLY A 1 179 ? -3.613 5.814 14.251 1.00 93.25 179 GLY A C 1
ATOM 1438 O O . GLY A 1 179 ? -4.725 5.959 13.736 1.00 93.25 179 GLY A O 1
ATOM 1439 N N . LEU A 1 180 ? -3.183 6.592 15.245 1.00 90.38 180 LEU A N 1
ATOM 1440 C CA . LEU A 1 180 ? -4.002 7.611 15.917 1.00 90.38 180 LEU A CA 1
ATOM 1441 C C . LEU A 1 180 ? -4.469 8.745 15.010 1.00 90.38 180 LEU A C 1
ATOM 1443 O O . LEU A 1 180 ? -5.591 9.225 15.149 1.00 90.38 180 LEU A O 1
ATOM 1447 N N . ASN A 1 181 ? -3.613 9.178 14.089 1.00 89.56 181 ASN A N 1
ATOM 1448 C CA . ASN A 1 181 ? -3.911 10.321 13.226 1.00 89.56 181 ASN A CA 1
ATOM 1449 C C . ASN A 1 181 ? -4.797 9.938 12.035 1.00 89.56 181 ASN A C 1
ATOM 1451 O O . ASN A 1 181 ? -5.314 10.817 11.346 1.00 89.56 181 ASN A O 1
ATOM 1455 N N . GLY A 1 182 ? -5.001 8.639 11.807 1.00 92.94 182 GLY A N 1
ATOM 1456 C CA . GLY A 1 182 ? -5.768 8.153 10.675 1.00 92.94 182 GLY A CA 1
ATOM 1457 C C . GLY A 1 182 ? -7.259 8.008 10.960 1.00 92.94 182 GLY A C 1
ATOM 1458 O O . GLY A 1 182 ? -7.729 8.166 12.088 1.00 92.94 182 GLY A O 1
ATOM 1459 N N . THR A 1 183 ? -8.027 7.734 9.909 1.00 95.81 183 THR A N 1
ATOM 1460 C CA . THR A 1 183 ? -9.485 7.581 9.995 1.00 95.81 183 THR A CA 1
ATOM 1461 C C . THR A 1 183 ? -10.046 6.793 8.814 1.00 95.81 183 THR A C 1
ATOM 1463 O O . THR A 1 183 ? -9.472 6.768 7.722 1.00 95.81 183 THR A O 1
ATOM 1466 N N . SER A 1 184 ? -11.211 6.176 8.996 1.00 94.88 184 SER A N 1
ATOM 1467 C CA . SER A 1 184 ? -11.993 5.684 7.856 1.00 94.88 184 SER A CA 1
ATOM 1468 C C . SER A 1 184 ? -12.658 6.839 7.093 1.00 94.88 184 SER A C 1
ATOM 1470 O O . SER A 1 184 ? -13.028 7.858 7.678 1.00 94.88 184 SER A O 1
ATOM 1472 N N . LEU A 1 185 ? -12.888 6.678 5.785 1.00 92.31 185 LEU A N 1
ATOM 1473 C CA . LEU A 1 185 ? -13.632 7.674 4.996 1.00 92.31 185 LEU A CA 1
ATOM 1474 C C . LEU A 1 185 ? -15.066 7.909 5.503 1.00 92.31 185 LEU A C 1
ATOM 1476 O O . LEU A 1 185 ? -15.632 8.963 5.228 1.00 92.31 185 LEU A O 1
ATOM 1480 N N . SER A 1 186 ? -15.641 6.956 6.239 1.00 88.56 186 SER A N 1
ATOM 1481 C CA . SER A 1 186 ? -16.971 7.049 6.850 1.00 88.56 186 SER A CA 1
ATOM 1482 C C . SER A 1 186 ? -17.000 7.780 8.195 1.00 88.56 186 SER A C 1
ATOM 1484 O O . SER A 1 186 ? -18.009 8.407 8.499 1.00 88.56 186 SER A O 1
ATOM 1486 N N . ALA A 1 187 ? -15.927 7.724 8.991 1.00 84.44 187 ALA A N 1
ATOM 1487 C CA . ALA A 1 187 ? -15.917 8.267 10.353 1.00 84.44 187 ALA A CA 1
ATOM 1488 C C . ALA A 1 187 ? -15.614 9.772 10.422 1.00 84.44 187 ALA A C 1
ATOM 1490 O O . ALA A 1 187 ? -16.042 10.442 11.359 1.00 84.44 187 ALA A O 1
ATOM 1491 N N . ASN A 1 188 ? -14.859 10.307 9.450 1.00 77.50 188 ASN A N 1
ATOM 1492 C CA . ASN A 1 188 ? -14.452 11.722 9.362 1.00 77.50 188 ASN A CA 1
ATOM 1493 C C . ASN A 1 188 ? -13.875 12.320 10.670 1.00 77.50 188 ASN A C 1
ATOM 1495 O O . ASN A 1 188 ? -13.929 13.532 10.878 1.00 77.50 188 ASN A O 1
ATOM 1499 N N . LYS A 1 189 ? -13.294 11.484 11.539 1.00 91.12 189 LYS A N 1
ATOM 1500 C CA . LYS A 1 189 ? -12.674 11.876 12.810 1.00 91.12 189 LYS A CA 1
ATOM 1501 C C . LYS A 1 189 ? -11.403 11.060 13.032 1.00 91.12 189 LYS A C 1
ATOM 1503 O O . LYS A 1 189 ? -11.445 9.831 12.983 1.00 91.12 189 LYS A O 1
ATOM 1508 N N . ASN A 1 190 ? -10.288 11.741 13.295 1.00 91.19 190 ASN A N 1
ATOM 1509 C CA . ASN A 1 190 ? -9.009 11.083 13.573 1.00 91.19 190 ASN A CA 1
ATOM 1510 C C . ASN A 1 190 ? -9.137 10.126 14.766 1.00 91.19 190 ASN A C 1
ATOM 1512 O O . ASN A 1 190 ? -9.848 10.412 15.735 1.00 91.19 190 ASN A O 1
ATOM 1516 N N . GLY A 1 191 ? -8.473 8.979 14.667 1.00 91.19 191 GLY A N 1
ATOM 1517 C CA . GLY A 1 191 ? -8.532 7.913 15.659 1.00 91.19 191 GLY A CA 1
ATOM 1518 C C . GLY A 1 191 ? -9.837 7.121 15.630 1.00 91.19 191 GLY A C 1
ATOM 1519 O O . GLY A 1 191 ? -10.067 6.333 16.542 1.00 91.19 191 GLY A O 1
ATOM 1520 N N . VAL A 1 192 ? -10.696 7.317 14.622 1.00 94.31 192 VAL A N 1
ATOM 1521 C CA . VAL A 1 192 ? -11.936 6.551 14.442 1.00 94.31 192 VAL A CA 1
ATOM 1522 C C . VAL A 1 192 ? -11.935 5.837 13.094 1.00 94.31 192 VAL A C 1
ATOM 1524 O O . VAL A 1 192 ? -11.829 6.456 12.030 1.00 94.31 192 VAL A O 1
ATOM 1527 N N . TYR A 1 193 ? -12.096 4.519 13.141 1.00 95.38 193 TYR A N 1
ATOM 1528 C CA . TYR A 1 193 ? -12.174 3.644 11.979 1.00 95.38 193 TYR A CA 1
ATOM 1529 C C . TYR A 1 193 ? -13.495 2.893 12.023 1.00 95.38 193 TYR A C 1
ATOM 1531 O O . TYR A 1 193 ? -13.711 2.104 12.935 1.00 95.38 193 TYR A O 1
ATOM 1539 N N . SER A 1 194 ? -14.367 3.128 11.046 1.00 95.12 194 SER A N 1
ATOM 1540 C CA . SER A 1 194 ? -15.661 2.456 10.959 1.00 95.12 194 SER A CA 1
ATOM 1541 C C . SER A 1 194 ? -15.646 1.444 9.816 1.00 95.12 194 SER A C 1
ATOM 1543 O O . SER A 1 194 ? -15.294 1.783 8.684 1.00 95.12 194 SER A O 1
ATOM 1545 N N . LEU A 1 195 ? -16.030 0.206 10.119 1.00 94.94 195 LEU A N 1
ATOM 1546 C CA . LEU A 1 195 ? -16.147 -0.917 9.192 1.00 94.94 195 LEU A CA 1
ATOM 1547 C C . LEU A 1 195 ? -17.557 -1.512 9.289 1.00 94.94 195 LEU A C 1
ATOM 1549 O O . LEU A 1 195 ? -18.172 -1.568 10.353 1.00 94.94 195 LEU A O 1
ATOM 1553 N N . GLU A 1 196 ? -18.073 -1.992 8.164 1.00 95.94 196 GLU A N 1
ATOM 1554 C CA . GLU A 1 196 ? -19.327 -2.744 8.135 1.00 95.94 196 GLU A CA 1
ATOM 1555 C C . GLU A 1 196 ? -19.083 -4.164 8.654 1.00 95.94 196 GLU A C 1
ATOM 1557 O O . GLU A 1 196 ? -19.744 -4.600 9.594 1.00 95.94 196 GLU A O 1
ATOM 1562 N N . THR A 1 197 ? -18.075 -4.845 8.105 1.00 96.75 197 THR A N 1
ATOM 1563 C CA . THR A 1 197 ? -17.691 -6.192 8.537 1.00 96.75 197 THR A CA 1
ATOM 1564 C C . THR A 1 197 ? -16.186 -6.292 8.729 1.00 96.75 197 THR A C 1
ATOM 1566 O O . THR A 1 197 ? -15.417 -5.923 7.838 1.00 96.75 197 THR A O 1
ATOM 1569 N N . LEU A 1 198 ? -15.771 -6.841 9.868 1.00 97.06 198 LEU A N 1
ATOM 1570 C CA . LEU A 1 198 ? -14.398 -7.261 10.123 1.00 97.06 198 LEU A CA 1
ATOM 1571 C C . LEU A 1 198 ? -14.404 -8.736 10.517 1.00 97.06 198 LEU A C 1
ATOM 1573 O O . LEU A 1 198 ? -15.007 -9.111 11.519 1.00 97.06 198 LEU A O 1
ATOM 1577 N N . THR A 1 199 ? -13.739 -9.561 9.716 1.00 97.50 199 THR A N 1
ATOM 1578 C CA . THR A 1 199 ? -13.493 -10.975 10.014 1.00 97.50 199 THR A CA 1
ATOM 1579 C C . THR A 1 199 ? -12.001 -11.189 10.202 1.00 97.50 199 THR A C 1
ATOM 1581 O O . THR A 1 199 ? -11.219 -10.806 9.331 1.00 97.50 199 THR A O 1
ATOM 1584 N N . ILE A 1 200 ? -11.603 -11.794 11.317 1.00 97.00 200 ILE A N 1
ATOM 1585 C CA . ILE A 1 200 ? -10.206 -12.144 11.587 1.00 97.00 200 ILE A CA 1
ATOM 1586 C C . ILE A 1 200 ? -10.091 -13.661 11.498 1.00 97.00 200 ILE A C 1
ATOM 1588 O O . ILE A 1 200 ? -10.641 -14.373 12.324 1.00 97.00 200 ILE A O 1
ATOM 1592 N N . GLY A 1 201 ? -9.412 -14.152 10.465 1.00 95.50 201 GLY A N 1
ATOM 1593 C CA . GLY A 1 201 ? -9.132 -15.573 10.301 1.00 95.50 201 GLY A CA 1
ATOM 1594 C C . GLY A 1 201 ? -7.938 -16.035 11.138 1.00 95.50 201 GLY A C 1
ATOM 1595 O O . GLY A 1 201 ? -7.240 -15.241 11.772 1.00 95.50 201 GLY A O 1
ATOM 1596 N N . ALA A 1 202 ? -7.655 -17.339 11.097 1.00 94.12 202 ALA A N 1
ATOM 1597 C CA . ALA A 1 202 ? -6.507 -17.921 11.790 1.00 94.12 202 ALA A CA 1
ATOM 1598 C C . ALA A 1 202 ? -5.188 -17.230 11.395 1.00 94.12 202 ALA A C 1
ATOM 1600 O O . ALA A 1 202 ? -4.914 -17.045 10.210 1.00 94.12 202 ALA A O 1
ATOM 1601 N N . GLU A 1 203 ? -4.371 -16.877 12.395 1.00 95.38 203 GLU A N 1
ATOM 1602 C CA . GLU A 1 203 ? -3.105 -16.133 12.248 1.00 95.38 203 GLU A CA 1
ATOM 1603 C C . GLU A 1 203 ? -3.236 -14.731 11.613 1.00 95.38 203 GLU A C 1
ATOM 1605 O O . GLU A 1 203 ? -2.225 -14.148 11.217 1.00 95.38 203 GLU A O 1
ATOM 1610 N N . GLY A 1 204 ? -4.451 -14.192 11.478 1.00 96.69 204 GLY A N 1
ATOM 1611 C CA . GLY A 1 204 ? -4.677 -12.792 11.136 1.00 96.69 204 GLY A CA 1
ATOM 1612 C C . GLY A 1 204 ? -4.552 -11.895 12.365 1.00 96.69 204 GLY A C 1
ATOM 1613 O O . GLY A 1 204 ? -4.938 -12.278 13.468 1.00 96.69 204 GLY A O 1
ATOM 1614 N N . GLU A 1 205 ? -4.026 -10.687 12.181 1.00 96.50 205 GLU A N 1
ATOM 1615 C CA . GLU A 1 205 ? -3.837 -9.716 13.257 1.00 96.50 205 GLU A CA 1
ATOM 1616 C C . GLU A 1 205 ? -4.436 -8.359 12.881 1.00 96.50 205 GLU A C 1
ATOM 1618 O O . GLU A 1 205 ? -4.142 -7.795 11.824 1.00 96.50 205 GLU A O 1
ATOM 1623 N N . VAL A 1 206 ? -5.252 -7.809 13.782 1.00 95.88 206 VAL A N 1
ATOM 1624 C CA . VAL A 1 206 ? -5.692 -6.412 13.741 1.00 95.88 206 VAL A CA 1
ATOM 1625 C C . VAL A 1 206 ? -5.226 -5.739 15.017 1.00 95.88 206 VAL A C 1
ATOM 1627 O O . VAL A 1 206 ? -5.611 -6.145 16.111 1.00 95.88 206 VAL A O 1
ATOM 1630 N N . THR A 1 207 ? -4.385 -4.721 14.882 1.00 93.44 207 THR A N 1
ATOM 1631 C CA . THR A 1 207 ? -3.765 -4.047 16.023 1.00 93.44 207 THR A CA 1
ATOM 1632 C C . THR A 1 207 ? -3.531 -2.565 15.729 1.00 93.44 207 THR A C 1
ATOM 1634 O O . THR A 1 207 ? -4.021 -2.005 14.745 1.00 93.44 207 THR A O 1
ATOM 1637 N N . VAL A 1 208 ? -2.803 -1.900 16.609 1.00 92.06 208 VAL A N 1
ATOM 1638 C CA . VAL A 1 208 ? -2.401 -0.504 16.480 1.00 92.06 208 VAL A CA 1
ATOM 1639 C C . VAL A 1 208 ? -0.967 -0.392 15.965 1.00 92.06 208 VAL A C 1
ATOM 1641 O O . VAL A 1 208 ? -0.181 -1.336 16.053 1.00 92.06 208 VAL A O 1
ATOM 1644 N N . THR A 1 209 ? -0.607 0.754 15.392 1.00 89.19 209 THR A N 1
ATOM 1645 C CA . THR A 1 209 ? 0.790 1.033 15.027 1.00 89.19 209 THR A CA 1
ATOM 1646 C C . THR A 1 209 ? 1.656 1.233 16.278 1.00 89.19 209 THR A C 1
ATOM 1648 O O . THR A 1 209 ? 1.158 1.540 17.361 1.00 89.19 209 THR A O 1
ATOM 1651 N N . ASP A 1 210 ? 2.977 1.079 16.140 1.00 79.81 210 ASP A N 1
ATOM 1652 C CA . ASP A 1 210 ? 3.932 1.052 17.267 1.00 79.81 210 ASP A CA 1
ATOM 1653 C C . ASP A 1 210 ? 4.028 2.369 18.070 1.00 79.81 210 ASP A C 1
ATOM 1655 O O . ASP A 1 210 ? 4.724 2.431 19.084 1.00 79.81 210 ASP A O 1
ATOM 1659 N N . GLU A 1 211 ? 3.340 3.421 17.627 1.00 71.38 211 GLU A N 1
ATOM 1660 C CA . GLU A 1 211 ? 3.210 4.719 18.301 1.00 71.38 211 GLU A CA 1
ATOM 1661 C C . GLU A 1 211 ? 2.316 4.635 19.546 1.00 71.38 211 GLU A C 1
ATOM 1663 O O . GLU A 1 211 ? 2.431 5.440 20.468 1.00 71.38 211 GLU A O 1
ATOM 1668 N N . LEU A 1 212 ? 1.445 3.625 19.600 1.00 68.06 212 LEU A N 1
ATOM 1669 C CA . LEU A 1 212 ? 0.422 3.440 20.624 1.00 68.06 212 LEU A CA 1
ATOM 1670 C C . LEU A 1 212 ? 0.874 2.544 21.790 1.00 68.06 212 LEU A C 1
ATOM 1672 O O . LEU A 1 212 ? 0.128 1.699 22.273 1.00 68.06 212 LEU A O 1
ATOM 1676 N N . LYS A 1 213 ? 2.109 2.734 22.270 1.00 63.19 213 LYS A N 1
ATOM 1677 C CA . LYS A 1 213 ? 2.676 1.948 23.389 1.00 63.19 213 LYS A CA 1
ATOM 1678 C C . LYS A 1 213 ? 2.293 2.449 24.789 1.00 63.19 213 LYS A C 1
ATOM 1680 O O . LYS A 1 213 ? 2.631 1.784 25.760 1.00 63.19 213 LYS A O 1
ATOM 1685 N N . ASN A 1 214 ? 1.625 3.602 24.898 1.00 59.31 214 ASN A N 1
ATOM 1686 C CA . ASN A 1 214 ? 1.238 4.213 26.175 1.00 59.31 214 ASN A CA 1
ATOM 1687 C C . ASN A 1 214 ? -0.289 4.269 26.350 1.00 59.31 214 ASN A C 1
ATOM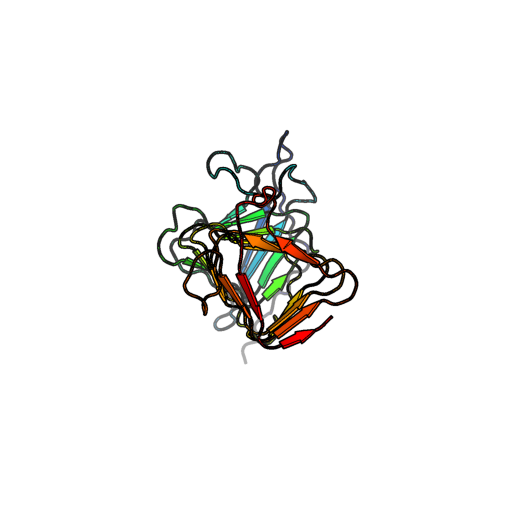 1689 O O . ASN A 1 214 ? -1.003 4.744 25.467 1.00 59.31 214 ASN A O 1
ATOM 1693 N N . ASP A 1 215 ? -0.758 3.921 27.552 1.00 60.75 215 ASP A N 1
ATOM 1694 C CA . ASP A 1 215 ? -2.172 3.769 27.954 1.00 60.75 215 ASP A CA 1
ATOM 1695 C C . ASP A 1 215 ? -3.055 5.032 27.835 1.00 60.75 215 ASP A C 1
ATOM 1697 O O . ASP A 1 215 ? -4.266 4.987 28.074 1.00 60.75 215 ASP A O 1
ATOM 1701 N N . GLN A 1 216 ? -2.473 6.186 27.495 1.00 57.97 216 GLN A N 1
ATOM 1702 C CA . GLN A 1 216 ? -3.180 7.471 27.424 1.00 57.97 216 GLN A CA 1
ATOM 1703 C C . GLN A 1 216 ? -3.793 7.778 26.057 1.00 57.97 216 GLN A C 1
ATOM 1705 O O . GLN A 1 216 ? -4.642 8.662 25.955 1.00 57.97 216 GLN A O 1
ATOM 1710 N N . SER A 1 217 ? -3.387 7.065 25.009 1.00 68.06 217 SER A N 1
ATOM 1711 C CA . SER A 1 217 ? -3.912 7.273 23.662 1.00 68.06 217 SER A CA 1
ATOM 1712 C C . SER A 1 217 ? -4.858 6.139 23.290 1.00 68.06 217 SER A C 1
ATOM 1714 O O . SER A 1 217 ? -4.547 4.967 23.481 1.00 68.06 217 SER A O 1
ATOM 1716 N N . ARG A 1 218 ? -6.045 6.489 22.787 1.00 74.62 218 ARG A N 1
ATOM 1717 C CA . ARG A 1 218 ? -7.093 5.527 22.430 1.00 74.62 218 ARG A CA 1
ATOM 1718 C C . ARG A 1 218 ? -7.522 5.724 20.987 1.00 74.62 218 ARG A C 1
ATOM 1720 O O . ARG A 1 218 ? -7.601 6.852 20.506 1.00 74.62 218 ARG A O 1
ATOM 1727 N N . LEU A 1 219 ? -7.831 4.611 20.340 1.00 87.75 219 LEU A N 1
ATOM 1728 C CA . LEU A 1 219 ? -8.376 4.531 18.994 1.00 87.75 219 LEU A CA 1
ATOM 1729 C C . LEU A 1 219 ? -9.707 3.784 19.068 1.00 87.75 219 LEU A C 1
ATOM 1731 O O . LEU A 1 219 ? -9.821 2.795 19.790 1.00 87.75 219 LEU A O 1
ATOM 1735 N N . ASN A 1 220 ? -10.702 4.260 18.327 1.00 90.69 220 ASN A N 1
ATOM 1736 C CA . ASN A 1 220 ? -12.018 3.644 18.245 1.00 90.69 220 ASN A CA 1
ATOM 1737 C C . ASN A 1 220 ? -12.140 2.882 16.926 1.00 90.69 220 ASN A C 1
ATOM 1739 O O . ASN A 1 220 ? -12.079 3.474 15.846 1.00 90.69 220 ASN A O 1
ATOM 1743 N N . LEU A 1 221 ? -12.332 1.571 17.028 1.00 92.69 221 LEU A N 1
ATOM 1744 C CA . LEU A 1 221 ? -12.694 0.714 15.908 1.00 92.69 221 LEU A CA 1
ATOM 1745 C C . LEU A 1 221 ? -14.187 0.384 16.022 1.00 92.69 221 LEU A C 1
ATOM 1747 O O . LEU A 1 221 ? -14.604 -0.359 16.906 1.00 92.69 221 LEU A O 1
ATOM 1751 N N . GLU A 1 222 ? -14.993 0.978 15.151 1.00 94.31 222 GLU A N 1
ATOM 1752 C CA . GLU A 1 222 ? -16.444 0.814 15.104 1.00 94.31 222 GLU A CA 1
ATOM 1753 C C . GLU A 1 222 ? -16.787 -0.241 14.050 1.00 94.31 222 GLU A C 1
ATOM 1755 O O . GLU A 1 222 ? -16.622 -0.008 12.855 1.00 94.31 222 GLU A O 1
ATOM 1760 N N . VAL A 1 223 ? -17.255 -1.416 14.469 1.00 92.12 223 VAL A N 1
ATOM 1761 C CA . VAL A 1 223 ? -17.588 -2.515 13.552 1.00 92.12 223 VAL A CA 1
ATOM 1762 C C . VAL A 1 223 ? -19.054 -2.881 13.718 1.00 92.12 223 VAL A C 1
ATOM 1764 O O . V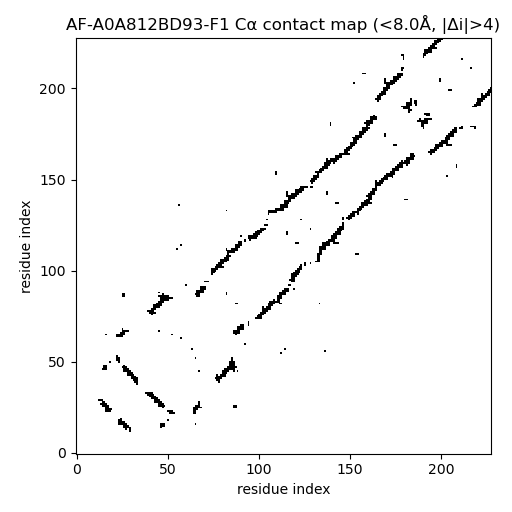AL A 1 223 ? -19.497 -3.125 14.837 1.00 92.12 223 VAL A O 1
ATOM 1767 N N . SER A 1 224 ? -19.808 -2.938 12.615 1.00 94.25 224 SER A N 1
ATOM 1768 C CA . SER A 1 224 ? -21.214 -3.373 12.672 1.00 94.25 224 SER A CA 1
ATOM 1769 C C . SER A 1 224 ? -21.331 -4.888 12.869 1.00 94.25 224 SER A C 1
ATOM 1771 O O . SER A 1 224 ? -22.095 -5.337 13.716 1.00 94.25 224 SER A O 1
ATOM 1773 N N . ASN A 1 225 ? -20.537 -5.668 12.128 1.00 89.88 225 ASN A N 1
ATOM 1774 C CA . ASN A 1 225 ? -20.461 -7.126 12.228 1.00 89.88 225 ASN A CA 1
ATOM 1775 C C . ASN A 1 225 ? -19.012 -7.577 12.459 1.00 89.88 225 ASN A C 1
ATOM 1777 O O . ASN A 1 225 ? -18.164 -7.449 11.573 1.00 89.88 225 ASN A O 1
ATOM 1781 N N . PHE A 1 226 ? -18.726 -8.119 13.642 1.00 89.25 226 PHE A N 1
ATOM 1782 C CA . PHE A 1 226 ? -17.401 -8.623 14.004 1.00 89.25 226 PHE A CA 1
ATOM 1783 C C . PHE A 1 226 ? -17.413 -10.149 14.117 1.00 89.25 226 PHE A C 1
ATOM 1785 O O . PHE A 1 226 ? -18.251 -10.704 14.827 1.00 89.25 226 PHE A O 1
ATOM 1792 N N . LEU A 1 227 ? -16.497 -10.811 13.407 1.00 87.88 227 LEU A N 1
ATOM 1793 C CA . LEU A 1 227 ? -16.373 -12.268 13.346 1.00 87.88 227 LEU A CA 1
ATOM 1794 C C . LEU A 1 227 ? -14.925 -12.688 13.649 1.00 87.88 227 LEU A C 1
ATOM 1796 O O . LEU A 1 227 ? -13.980 -12.076 13.140 1.00 87.88 227 LEU A O 1
ATOM 1800 N N . LEU A 1 228 ? -14.779 -13.733 14.464 1.00 78.75 228 LEU A N 1
ATOM 1801 C CA . LEU A 1 228 ? -13.519 -14.379 14.853 1.00 78.75 228 LEU A CA 1
ATOM 1802 C C . LEU A 1 228 ? -13.510 -15.837 14.387 1.00 78.75 228 LEU A C 1
ATOM 1804 O O . LEU A 1 228 ? -14.616 -16.425 14.329 1.00 78.75 228 LEU A O 1
#

Solvent-accessible surface area (backbone atoms only — not comparable to full-atom values): 11987 Å² total; per-residue (Å²): 135,86,83,76,81,79,80,80,84,84,87,82,90,87,50,59,32,49,90,47,80,93,48,28,35,27,26,12,68,49,80,45,69,54,86,53,87,92,50,88,50,30,38,40,38,33,26,18,79,60,50,60,62,96,60,96,67,89,87,48,83,93,74,48,56,40,41,31,65,47,82,68,91,63,72,57,76,31,48,32,36,36,31,24,41,36,11,33,40,31,59,39,75,88,51,56,58,82,37,46,50,39,46,63,37,82,45,44,77,38,50,7,36,42,44,34,40,48,37,23,33,40,48,43,71,47,88,87,53,38,57,50,37,50,18,37,40,28,34,57,61,4,34,43,34,52,30,65,55,35,36,35,46,50,22,46,39,40,34,27,11,36,37,36,58,36,29,39,39,31,23,49,54,11,37,43,23,47,29,62,72,6,24,16,71,82,50,80,36,68,18,25,36,43,31,52,31,42,34,44,40,70,67,29,42,79,51,64,39,90,86,67,79,50,96,86,66,80,67,47,78,46,58,77,40,78,46,115

Radius of gyration: 18.7 Å; Cα contacts (8 Å, |Δi|>4): 604; chains: 1; bounding box: 46×36×74 Å

Secondary structure (DSSP, 8-state):
----------S---------SSSPPPPEEEEEE--STT---EEEEEE-TT---S-SS---GGG-TTEEEE--SS--EEEEEEEETT-EEEE-TT--S-EEEEEEEEE--S--EEEE-TTEEEE---TT-SEE-SEEEE-TT-EEE--SEEEE-S-EEEESSEEE-SEEEE-TT-EEEE-TT-EETTT-STTEEEEEEEEE-TT-EEEE-TT--STT---EEEEEEEE-

Organism: Acanthosepion pharaonis (NCBI:txid158019)

pLDDT: mean 85.59, std 11.39, range [38.47, 97.5]

Mean predicted aligned error: 7.07 Å

Nearest PDB structures (foldseek):
  7koh-assembly4_D  TM=2.589E-01  e=1.887E+00  Escherichia coli O157:H7
  7ko9-assembly1_A  TM=2.724E-01  e=2.433E+00  Escherichia coli
  4kh3-assembly1_A  TM=2.794E-01  e=4.477E+00  Escherichia coli CFT073

Sequence (228 aa):
MFYKNLQHWFGSFQAFGGTGKPNPGGAGTIYLKDDIPHIKNTTLIIDNNNQALTNNLLMNYSTASSHSWLLSNDTPYWDIIHVTRQAHFAIHPNLTRPFHLKAYKFVSDKTGVLHIGNNQVVIVQHPDDLEFFLNINVYEGGTLILPKYFSCYGVQINIWGRIGLKNIYVGQKCSLKFGLNGTSLSANKNGVYSLETLTIGAEGEVTVTDELKNDQSRLNLEVSNFLL

Foldseek 3Di:
DDDDPPDDDDDDDDFAFALDPPATAAGGWDWDADPPPPDGAIEIAGEHQLRADPDLDDPDLVPPRHADEDPDLDQDEHQEYEFENQHHYEYRPVNQAARENHYVDYHYPLNGEYEFDASYEYEHAHPVPLEDSYEYDAAANGEYEHYAHHEYELYEYEFLAEYHYAEYEFEANYEYAYEQNYEYPVPPDGLEYEYAEYEYYPNGYYYYPPVPPDPPGHHHYHYNYYYD